Protein AF-A0A3D1E655-F1 (afdb_monomer_lite)

Structure (mmCIF, N/CA/C/O backbone):
data_AF-A0A3D1E655-F1
#
_entry.id   AF-A0A3D1E655-F1
#
loop_
_atom_site.group_PDB
_atom_site.id
_atom_site.type_symbol
_atom_site.label_atom_id
_atom_site.label_alt_id
_atom_site.label_comp_id
_atom_site.label_asym_id
_atom_site.label_entity_id
_atom_site.label_seq_id
_atom_site.pdbx_PDB_ins_code
_atom_site.Cartn_x
_atom_site.Cartn_y
_atom_site.Cartn_z
_atom_site.occupancy
_atom_site.B_iso_or_equiv
_atom_site.auth_seq_id
_atom_site.auth_comp_id
_atom_site.auth_asym_id
_atom_site.auth_atom_id
_atom_site.pdbx_PDB_model_num
ATOM 1 N N . MET A 1 1 ? 29.415 -28.940 30.685 1.00 54.47 1 MET A N 1
ATOM 2 C CA . MET A 1 1 ? 29.114 -27.782 29.807 1.00 54.47 1 MET A CA 1
ATOM 3 C C . MET A 1 1 ? 27.791 -27.916 29.049 1.00 54.47 1 MET A C 1
ATOM 5 O O . MET A 1 1 ? 27.002 -26.988 29.125 1.00 54.47 1 MET A O 1
ATOM 9 N N . LYS A 1 2 ? 27.469 -29.064 28.428 1.00 54.75 2 LYS A N 1
ATOM 10 C CA . LYS A 1 2 ? 26.222 -29.255 27.649 1.00 54.75 2 LYS A CA 1
ATOM 11 C C . LYS A 1 2 ? 24.904 -28.970 28.402 1.00 54.75 2 LYS A C 1
ATOM 13 O O . LYS A 1 2 ? 24.021 -28.338 27.844 1.00 54.75 2 LYS A O 1
ATOM 18 N N . LYS A 1 3 ? 24.785 -29.348 29.685 1.00 55.81 3 LYS A N 1
ATOM 19 C CA . LYS A 1 3 ? 23.568 -29.077 30.486 1.00 55.81 3 LYS A CA 1
ATOM 20 C C . LYS A 1 3 ? 23.361 -27.588 30.811 1.00 55.81 3 LYS A C 1
ATOM 22 O O . LYS A 1 3 ? 22.229 -27.136 30.827 1.00 55.81 3 LYS A O 1
ATOM 27 N N . LYS A 1 4 ? 24.436 -26.815 31.020 1.00 58.34 4 LYS A N 1
ATOM 28 C CA . LYS A 1 4 ? 24.346 -25.368 31.304 1.00 58.34 4 LYS A CA 1
ATOM 29 C C . LYS A 1 4 ? 23.965 -24.555 30.055 1.00 58.34 4 LYS A C 1
ATOM 31 O O . LYS A 1 4 ? 23.220 -23.595 30.174 1.00 58.34 4 LYS A O 1
ATOM 36 N N . LEU A 1 5 ? 24.406 -24.994 28.872 1.00 59.19 5 LEU A N 1
ATOM 37 C CA . LEU A 1 5 ? 23.979 -24.441 27.579 1.00 59.19 5 LEU A CA 1
ATOM 38 C C . LEU A 1 5 ? 22.495 -24.711 27.289 1.00 59.19 5 LEU A C 1
ATOM 40 O O . LEU A 1 5 ? 21.806 -23.815 26.821 1.00 59.19 5 LEU A O 1
ATOM 44 N N . ALA A 1 6 ? 21.989 -25.903 27.627 1.00 61.72 6 ALA A N 1
ATOM 45 C CA . ALA A 1 6 ? 20.574 -26.238 27.455 1.00 61.72 6 ALA A CA 1
ATOM 46 C C . ALA A 1 6 ? 19.647 -25.371 28.329 1.00 61.72 6 ALA A C 1
ATOM 48 O O . ALA A 1 6 ? 18.625 -24.900 27.844 1.00 61.72 6 ALA A O 1
ATOM 49 N N . TYR A 1 7 ? 20.023 -25.099 29.586 1.00 65.00 7 TYR A N 1
ATOM 50 C CA . TYR A 1 7 ? 19.257 -24.190 30.451 1.00 65.00 7 TYR A CA 1
ATOM 51 C C . TYR A 1 7 ? 19.325 -22.728 29.987 1.00 65.00 7 TYR A C 1
ATOM 53 O O . TYR A 1 7 ? 18.324 -22.028 30.080 1.00 65.00 7 TYR A O 1
ATOM 61 N N . GLY A 1 8 ? 20.462 -22.280 29.438 1.00 66.12 8 GLY A N 1
ATOM 62 C CA . GLY A 1 8 ? 20.580 -20.944 28.840 1.00 66.12 8 GLY A CA 1
ATOM 63 C C . GLY A 1 8 ? 19.706 -20.766 27.592 1.00 66.12 8 GLY A C 1
ATOM 64 O O . GLY A 1 8 ? 19.050 -19.741 27.448 1.00 66.12 8 GLY A O 1
ATOM 65 N N . LEU A 1 9 ? 19.630 -21.791 26.737 1.00 62.25 9 LEU A N 1
ATOM 66 C CA . LEU A 1 9 ? 18.757 -21.810 25.555 1.00 62.25 9 LEU A CA 1
ATOM 67 C C . LEU A 1 9 ? 17.269 -21.840 25.929 1.00 62.25 9 LEU A C 1
ATOM 69 O O . LEU A 1 9 ? 16.471 -21.148 25.306 1.00 62.25 9 LEU A O 1
ATOM 73 N N . LEU A 1 10 ? 16.902 -22.595 26.969 1.00 65.06 10 LEU A N 1
ATOM 74 C CA . LEU A 1 10 ? 15.524 -22.664 27.461 1.00 65.06 10 LEU A CA 1
ATOM 75 C C . LEU A 1 10 ? 15.085 -21.345 28.120 1.00 65.06 10 LEU A C 1
ATOM 77 O O . LEU A 1 10 ? 13.960 -20.906 27.914 1.00 65.06 10 LEU A O 1
ATOM 81 N N . PHE A 1 11 ? 15.984 -20.676 28.849 1.00 63.94 11 PHE A N 1
ATOM 82 C CA . PHE A 1 11 ? 15.718 -19.358 29.433 1.00 63.94 11 PHE A CA 1
ATOM 83 C C . PHE A 1 11 ? 15.592 -18.267 28.356 1.00 63.94 11 PHE A C 1
ATOM 85 O O . PHE A 1 11 ? 14.676 -17.452 28.416 1.00 63.94 11 PHE A O 1
ATOM 92 N N . ALA A 1 12 ? 16.435 -18.299 27.316 1.00 61.06 12 ALA A N 1
ATOM 93 C CA . ALA A 1 12 ? 16.332 -17.388 26.173 1.00 61.06 12 ALA A CA 1
ATOM 94 C C . ALA A 1 12 ? 15.019 -17.574 25.384 1.00 61.06 12 ALA A C 1
ATOM 96 O O . ALA A 1 12 ? 14.396 -16.590 24.990 1.00 61.06 12 ALA A O 1
ATOM 97 N N . LEU A 1 13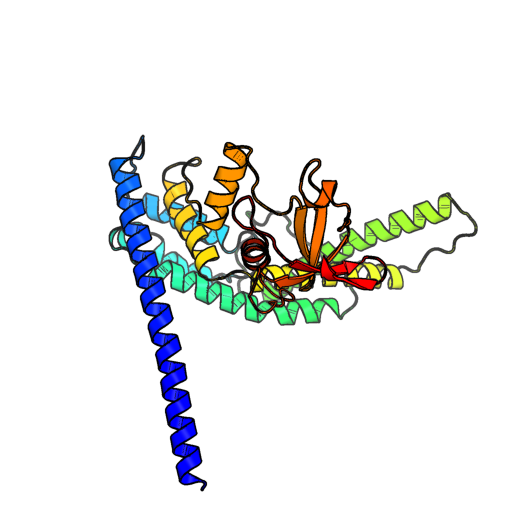 ? 14.556 -18.819 25.214 1.00 57.28 13 LEU A N 1
ATOM 98 C CA . LEU A 1 13 ? 13.261 -19.137 24.594 1.00 57.28 13 LEU A CA 1
ATOM 99 C C . LEU A 1 13 ? 12.068 -18.608 25.406 1.00 57.28 13 LEU A C 1
ATOM 101 O O . LEU A 1 13 ? 11.123 -18.081 24.825 1.00 57.28 13 LEU A O 1
ATOM 105 N N . VAL A 1 14 ? 12.118 -18.695 26.740 1.00 61.16 14 VAL A N 1
ATOM 106 C CA . VAL A 1 14 ? 11.063 -18.161 27.621 1.00 61.16 14 VAL A CA 1
ATOM 107 C C . VAL A 1 14 ? 11.041 -16.629 27.611 1.00 61.16 14 VAL A C 1
ATOM 109 O O . VAL A 1 14 ? 9.960 -16.040 27.589 1.00 61.16 14 VAL A O 1
ATOM 112 N N . CYS A 1 15 ? 12.200 -15.966 27.561 1.00 55.78 15 CYS A N 1
ATOM 113 C CA . CYS A 1 15 ? 12.270 -14.506 27.444 1.00 55.78 15 CYS A CA 1
ATOM 114 C C . CYS A 1 15 ? 11.744 -13.998 26.089 1.00 55.78 15 CYS A C 1
ATOM 116 O O . CYS A 1 15 ? 10.956 -13.057 26.071 1.00 55.78 15 CYS A O 1
ATOM 118 N N . LEU A 1 16 ? 12.095 -14.650 24.973 1.00 51.59 16 LEU A N 1
ATOM 119 C CA . LEU A 1 16 ? 11.581 -14.301 23.637 1.00 51.59 16 LEU A CA 1
ATOM 120 C C . LEU A 1 16 ? 10.061 -14.512 23.516 1.00 51.59 16 LEU A C 1
ATOM 122 O O . LEU A 1 16 ? 9.359 -13.673 22.946 1.00 51.59 16 LEU A O 1
ATOM 126 N N . ALA A 1 17 ? 9.537 -15.595 24.100 1.00 51.28 17 ALA A N 1
ATOM 127 C CA . ALA A 1 17 ? 8.097 -15.846 24.148 1.00 51.28 17 ALA A CA 1
ATOM 128 C C . ALA A 1 17 ? 7.359 -14.827 25.036 1.00 51.28 17 ALA A C 1
ATOM 130 O O . ALA A 1 17 ? 6.265 -14.392 24.687 1.00 51.28 17 ALA A O 1
ATOM 131 N N . SER A 1 18 ? 7.967 -14.401 26.149 1.00 48.00 18 SER A N 1
ATOM 132 C CA . SER A 1 18 ? 7.360 -13.427 27.068 1.00 48.00 18 SER A CA 1
ATOM 133 C C . SER A 1 18 ? 7.274 -12.026 26.459 1.00 48.00 18 SER A C 1
ATOM 135 O O . SER A 1 18 ? 6.236 -11.387 26.588 1.00 48.00 18 SER A O 1
ATOM 137 N N . CYS A 1 19 ? 8.305 -11.570 25.737 1.00 41.94 19 CYS A N 1
ATOM 138 C CA . CYS A 1 19 ? 8.285 -10.266 25.062 1.00 41.94 19 CYS A CA 1
ATOM 139 C C . CYS A 1 19 ? 7.251 -10.196 23.927 1.00 41.94 19 CYS A C 1
ATOM 141 O O . CYS A 1 19 ? 6.597 -9.170 23.761 1.00 41.94 19 CYS A O 1
ATOM 143 N N . SER A 1 20 ? 7.062 -11.296 23.189 1.00 48.50 20 SER A N 1
ATOM 144 C CA . SER A 1 20 ? 6.075 -11.364 22.099 1.00 48.50 20 SER A CA 1
ATOM 145 C C . SER A 1 20 ? 4.628 -11.415 22.612 1.00 48.50 20 SER A C 1
ATOM 147 O O . SER A 1 20 ? 3.705 -10.983 21.928 1.00 48.50 20 SER A O 1
ATOM 149 N N . PHE A 1 21 ? 4.406 -11.944 23.822 1.00 42.66 21 PHE A N 1
ATOM 150 C CA . PHE A 1 21 ? 3.066 -12.043 24.409 1.00 42.66 21 PHE A CA 1
ATOM 151 C C . PHE A 1 21 ? 2.616 -10.734 25.077 1.00 42.66 21 PHE A C 1
ATOM 153 O O . PHE A 1 21 ? 1.424 -10.432 25.101 1.00 42.66 21 PHE A O 1
ATOM 160 N N . THR A 1 22 ? 3.551 -9.940 25.613 1.00 43.72 22 THR A N 1
ATOM 161 C CA . THR A 1 22 ? 3.232 -8.651 26.248 1.00 43.72 22 THR A CA 1
ATOM 162 C C . THR A 1 22 ? 2.950 -7.540 25.240 1.00 43.72 22 THR A C 1
ATOM 164 O O . THR A 1 22 ? 2.048 -6.746 25.487 1.00 43.72 22 THR A O 1
ATOM 167 N N . SER A 1 23 ? 3.657 -7.499 24.102 1.00 54.88 23 SER A N 1
ATOM 168 C CA . SER A 1 23 ? 3.464 -6.451 23.086 1.00 54.88 23 SER A CA 1
ATOM 169 C C . SER A 1 23 ? 2.070 -6.502 22.459 1.00 54.88 23 SER A C 1
ATOM 171 O O . SER A 1 23 ? 1.388 -5.485 22.396 1.00 54.88 23 SER A O 1
ATOM 173 N N . ASN A 1 24 ? 1.605 -7.700 22.086 1.00 59.16 24 ASN A N 1
ATOM 174 C CA . ASN A 1 24 ? 0.298 -7.882 21.446 1.00 59.16 24 ASN A CA 1
ATOM 175 C C . ASN A 1 24 ? -0.862 -7.519 22.380 1.00 59.16 24 ASN A C 1
ATOM 177 O O . ASN A 1 24 ? -1.892 -7.027 21.931 1.00 59.16 24 ASN A O 1
ATOM 181 N N . LYS A 1 25 ? -0.705 -7.753 23.689 1.00 64.38 25 LYS A N 1
ATOM 182 C CA . LYS A 1 25 ? -1.724 -7.382 24.672 1.00 64.38 25 LYS A CA 1
ATOM 183 C C . LYS A 1 25 ? -1.824 -5.863 24.832 1.00 64.38 25 LYS A C 1
ATOM 185 O O . LYS A 1 25 ? -2.928 -5.337 24.832 1.00 64.38 25 LYS A O 1
ATOM 190 N N . GLU A 1 26 ? -0.690 -5.172 24.942 1.00 67.25 26 GLU A N 1
ATOM 191 C CA . GLU A 1 26 ? -0.665 -3.712 25.098 1.00 67.25 26 GLU A CA 1
ATOM 192 C C . GLU A 1 26 ? -1.197 -2.985 23.852 1.00 67.25 26 GLU A C 1
ATOM 194 O O . GLU A 1 26 ? -1.911 -1.992 23.973 1.00 67.25 26 GLU A O 1
ATOM 199 N N . GLU A 1 27 ? -0.874 -3.482 22.655 1.00 72.38 27 GLU A N 1
ATOM 200 C CA . GLU A 1 27 ? -1.384 -2.931 21.395 1.00 72.38 27 GLU A CA 1
ATOM 201 C C . GLU A 1 27 ? -2.901 -3.131 21.271 1.00 72.38 27 GLU A C 1
ATOM 203 O O . GLU A 1 27 ? -3.625 -2.172 21.013 1.00 72.38 27 GLU A O 1
ATOM 208 N N . ASN A 1 28 ? -3.402 -4.329 21.594 1.00 76.81 28 ASN A N 1
ATOM 209 C CA . ASN A 1 28 ? -4.840 -4.588 21.632 1.00 76.81 28 ASN A CA 1
ATOM 210 C C . ASN A 1 28 ? -5.563 -3.687 22.644 1.00 76.81 28 ASN A C 1
ATOM 212 O O . ASN A 1 28 ? -6.645 -3.192 22.349 1.00 76.81 28 ASN A O 1
ATOM 216 N N . ASP A 1 29 ? -4.989 -3.437 23.822 1.00 85.38 29 ASP A N 1
ATOM 217 C CA . ASP A 1 29 ? -5.609 -2.554 24.817 1.00 85.38 29 ASP A CA 1
ATOM 218 C C . ASP A 1 29 ? -5.703 -1.095 24.308 1.00 85.38 29 ASP A C 1
ATOM 220 O O . ASP A 1 29 ? -6.700 -0.414 24.568 1.00 85.38 29 ASP A O 1
ATOM 224 N N . LYS A 1 30 ? -4.717 -0.621 23.527 1.00 89.44 30 LYS A N 1
ATOM 225 C CA . LYS A 1 30 ? -4.755 0.704 22.872 1.00 89.44 30 LYS A CA 1
ATOM 226 C C . LYS A 1 30 ? -5.824 0.781 21.787 1.00 89.44 30 LYS A C 1
ATOM 228 O O . LYS A 1 30 ? -6.558 1.766 21.734 1.00 89.44 30 LYS A O 1
ATOM 233 N N . ASP A 1 31 ? -5.934 -0.254 20.961 1.00 92.06 31 ASP A N 1
ATOM 234 C CA . ASP A 1 31 ? -6.933 -0.338 19.893 1.00 92.06 31 ASP A CA 1
ATOM 235 C C . ASP A 1 31 ? -8.358 -0.309 20.449 1.00 92.06 31 ASP A C 1
ATOM 237 O O . ASP A 1 31 ? -9.221 0.411 19.946 1.00 92.06 31 ASP A O 1
ATOM 241 N N . LYS A 1 32 ? -8.602 -1.041 21.540 1.00 92.25 32 LYS A N 1
ATOM 242 C CA . LYS A 1 32 ? -9.902 -1.046 22.219 1.00 92.25 32 LYS A CA 1
ATOM 243 C C . LYS A 1 32 ? -10.266 0.323 22.765 1.00 92.25 32 LYS A C 1
ATOM 245 O O . LYS A 1 32 ? -11.364 0.811 22.505 1.00 92.25 32 LYS A O 1
ATOM 250 N N . LEU A 1 33 ? -9.326 0.966 23.457 1.00 93.50 33 LEU A N 1
ATOM 251 C CA . LEU A 1 33 ? -9.521 2.324 23.954 1.00 93.50 33 LEU A CA 1
ATOM 252 C C . LEU A 1 33 ? -9.810 3.300 22.805 1.00 93.50 33 LEU A C 1
ATOM 254 O O . LEU A 1 33 ? -10.693 4.147 22.928 1.00 93.50 33 LEU A O 1
ATOM 258 N N . LEU A 1 34 ? -9.109 3.171 21.674 1.00 94.06 34 LEU A N 1
ATOM 259 C CA . LEU A 1 34 ? -9.375 3.991 20.494 1.00 94.06 34 LEU A CA 1
ATOM 260 C C . LEU A 1 34 ? -10.817 3.808 20.001 1.00 94.06 34 LEU A C 1
ATOM 262 O O . LEU A 1 34 ? -11.501 4.804 19.764 1.00 94.06 34 LEU A O 1
ATOM 266 N N . LEU A 1 35 ? -11.304 2.569 19.894 1.00 94.94 35 LEU A N 1
ATOM 267 C CA . LEU A 1 35 ? -12.687 2.305 19.489 1.00 94.94 35 LEU A CA 1
ATOM 268 C C . LEU A 1 35 ? -13.703 2.897 20.471 1.00 94.94 35 LEU A C 1
ATOM 270 O O . LEU A 1 35 ? -14.710 3.449 20.032 1.00 94.94 35 LEU A O 1
ATOM 274 N N . GLU A 1 36 ? -13.458 2.826 21.780 1.00 94.31 36 GLU A N 1
ATOM 275 C CA . GLU A 1 36 ? -14.326 3.449 22.792 1.00 94.31 36 GLU A CA 1
ATOM 276 C C . GLU A 1 36 ? -14.382 4.977 22.637 1.00 94.31 36 GLU A C 1
ATOM 278 O O . GLU A 1 36 ? -15.463 5.575 22.662 1.00 94.31 36 GLU A O 1
ATOM 283 N N . VAL A 1 37 ? -13.228 5.616 22.420 1.00 94.75 37 VAL A N 1
ATOM 284 C CA . VAL A 1 37 ? -13.136 7.066 22.190 1.00 94.75 37 VAL A CA 1
ATOM 285 C C . VAL A 1 37 ? -13.870 7.462 20.911 1.00 94.75 37 VAL A C 1
ATOM 287 O O . VAL A 1 37 ? -14.652 8.413 20.920 1.00 94.75 37 VAL A O 1
ATOM 290 N N . ILE A 1 38 ? -13.669 6.722 19.821 1.00 93.69 38 ILE A N 1
ATOM 291 C CA . ILE A 1 38 ? -14.338 6.983 18.543 1.00 93.69 38 ILE A CA 1
ATOM 292 C C . ILE A 1 38 ? -15.849 6.836 18.693 1.00 93.69 38 ILE A C 1
ATOM 294 O O . ILE A 1 38 ? -16.588 7.722 18.274 1.00 93.69 38 ILE A O 1
ATOM 298 N N . GLN A 1 39 ? -16.328 5.780 19.351 1.00 91.88 39 GLN A N 1
ATOM 299 C CA . GLN A 1 39 ? -17.755 5.616 19.625 1.00 91.88 39 GLN A CA 1
ATOM 300 C C . GLN A 1 39 ? -18.340 6.790 20.403 1.00 91.88 39 GLN A C 1
ATOM 302 O O . GLN A 1 39 ? -19.443 7.244 20.095 1.00 91.88 39 GLN A O 1
ATOM 307 N N . TYR A 1 40 ? -17.624 7.272 21.420 1.00 92.56 40 TYR A N 1
ATOM 308 C CA . TYR A 1 40 ? -18.056 8.429 22.191 1.00 92.56 40 TYR A CA 1
ATOM 309 C C . TYR A 1 40 ? -18.151 9.680 21.308 1.00 92.56 40 TYR A C 1
ATOM 311 O O . TYR A 1 40 ? -19.179 10.359 21.319 1.00 92.56 40 TYR A O 1
ATOM 319 N N . ILE A 1 41 ? -17.124 9.950 20.497 1.00 92.81 41 ILE A N 1
ATOM 320 C CA . ILE A 1 41 ? -17.086 11.103 19.588 1.00 92.81 41 ILE A CA 1
ATOM 321 C C . ILE A 1 41 ? -18.199 11.017 18.540 1.00 92.81 41 ILE A C 1
ATOM 323 O O . ILE A 1 41 ? -18.889 12.005 18.315 1.00 92.81 41 ILE A O 1
ATOM 327 N N . LEU A 1 42 ? -18.431 9.850 17.939 1.00 91.38 42 LEU A N 1
ATOM 328 C CA . LEU A 1 42 ? -19.491 9.674 16.946 1.00 91.38 42 LEU A CA 1
ATOM 329 C C . LEU A 1 42 ? -20.883 9.852 17.560 1.00 91.38 42 LEU A C 1
ATOM 331 O O . LEU A 1 42 ? -21.746 10.479 16.958 1.00 91.38 42 LEU A O 1
ATOM 335 N N . LYS A 1 43 ? -21.111 9.355 18.780 1.00 88.50 43 LYS A N 1
ATOM 336 C CA . LYS A 1 43 ? -22.414 9.493 19.450 1.00 88.50 43 LYS A CA 1
ATOM 337 C C . LYS A 1 43 ? -22.705 10.918 19.916 1.00 88.50 43 LYS A C 1
ATOM 339 O O . LYS A 1 43 ? -23.862 11.321 19.904 1.00 88.50 43 LYS A O 1
ATOM 344 N N . GLN A 1 44 ? -21.691 11.644 20.385 1.00 89.62 44 GLN A N 1
ATOM 345 C CA . GLN A 1 44 ? -21.876 12.956 21.020 1.00 89.62 44 GLN A CA 1
ATOM 346 C C . GLN A 1 44 ? -21.560 14.136 20.097 1.00 89.62 44 GLN A C 1
ATOM 348 O O . GLN A 1 44 ? -22.083 15.227 20.301 1.00 89.62 44 GLN A O 1
ATOM 353 N N . GLY A 1 45 ? -20.668 13.939 19.129 1.00 89.06 45 GLY A N 1
ATOM 354 C CA . GLY A 1 45 ? -20.108 14.998 18.292 1.00 89.06 45 GLY A CA 1
ATOM 355 C C . GLY A 1 45 ? -20.493 14.922 16.817 1.00 89.06 45 GLY A C 1
ATOM 356 O O . GLY A 1 45 ? -20.323 15.920 16.119 1.00 89.06 45 GLY A O 1
ATOM 357 N N . HIS A 1 46 ? -21.006 13.789 16.324 1.00 92.06 46 HIS A N 1
ATOM 358 C CA . HIS A 1 46 ? -21.459 13.697 14.936 1.00 92.06 46 HIS A CA 1
ATOM 359 C C . HIS A 1 46 ? -22.753 14.495 14.739 1.00 92.06 46 HIS A C 1
ATOM 361 O O . HIS A 1 46 ? -23.645 14.464 15.585 1.00 92.06 46 HIS A O 1
ATOM 367 N N . PHE A 1 47 ? -22.858 15.201 13.611 1.00 91.06 47 PHE A N 1
ATOM 368 C CA . PHE A 1 47 ? -24.011 16.053 13.304 1.00 91.06 47 PHE A CA 1
ATOM 369 C C . PHE A 1 47 ? -25.322 15.257 13.200 1.00 91.06 47 PHE A C 1
ATOM 371 O O . PHE A 1 47 ? -26.358 15.710 13.680 1.00 91.06 47 PHE A O 1
ATOM 378 N N . ASP A 1 48 ? -25.254 14.066 12.602 1.00 88.62 48 ASP A N 1
ATOM 379 C CA . ASP A 1 48 ? -26.375 13.133 12.456 1.00 88.62 48 ASP A CA 1
ATOM 380 C C . ASP A 1 48 ? -25.961 11.736 12.955 1.00 88.62 48 ASP A C 1
ATOM 382 O O . ASP A 1 48 ? -25.424 10.935 12.184 1.00 88.62 48 ASP A O 1
ATOM 386 N N . PRO A 1 49 ? -26.026 11.463 14.270 1.00 84.56 49 PRO A N 1
ATOM 387 C CA . PRO A 1 49 ? -25.545 10.202 14.820 1.00 84.56 49 PRO A CA 1
ATOM 388 C C . PRO A 1 49 ? -26.444 9.044 14.367 1.00 84.56 49 PRO A C 1
ATOM 390 O O . PRO A 1 49 ? -27.608 8.947 14.759 1.00 84.56 49 PRO A O 1
ATOM 393 N N . LYS A 1 50 ? -25.886 8.132 13.564 1.00 85.62 50 LYS A N 1
ATOM 394 C CA . LYS A 1 50 ? -26.589 6.927 13.108 1.00 85.62 50 LYS A CA 1
ATOM 395 C C . LYS A 1 50 ? -26.757 5.890 14.217 1.00 85.62 50 LYS A C 1
ATOM 397 O O . LYS A 1 50 ? -25.968 5.810 15.163 1.00 85.62 50 LYS A O 1
ATOM 402 N N . THR A 1 51 ? -27.773 5.043 14.061 1.00 89.56 51 THR A N 1
ATOM 403 C CA . THR A 1 51 ? -27.919 3.824 14.857 1.00 89.56 51 THR A CA 1
ATOM 404 C C . THR A 1 51 ? -26.843 2.814 14.466 1.00 89.56 51 THR A C 1
ATOM 406 O O . THR A 1 51 ? -26.621 2.533 13.293 1.00 89.56 51 THR A O 1
ATOM 409 N N . ILE A 1 52 ? -26.154 2.277 15.472 1.00 92.12 52 ILE A N 1
ATOM 410 C CA . ILE A 1 52 ? -25.166 1.206 15.312 1.00 92.12 52 ILE A CA 1
ATOM 411 C C . ILE A 1 52 ? -25.946 -0.112 15.429 1.00 92.12 52 ILE A C 1
ATOM 413 O O . ILE A 1 52 ? -26.198 -0.578 16.543 1.00 92.12 52 ILE A O 1
ATOM 417 N N . ASP A 1 53 ? -26.420 -0.626 14.294 1.00 94.50 53 ASP A N 1
ATOM 418 C CA . ASP A 1 53 ? -27.282 -1.810 14.147 1.00 94.50 53 ASP A CA 1
ATOM 419 C C . ASP A 1 53 ? -26.799 -2.747 13.017 1.00 94.50 53 ASP A C 1
ATOM 421 O O . ASP A 1 53 ? -25.778 -2.496 12.375 1.00 94.50 53 ASP A O 1
ATOM 425 N N . ASP A 1 54 ? -27.541 -3.818 12.734 1.00 95.62 54 ASP A N 1
ATOM 426 C CA . ASP A 1 54 ? -27.227 -4.791 11.680 1.00 95.62 54 ASP A CA 1
ATOM 427 C C . ASP A 1 54 ? -27.009 -4.160 10.291 1.00 95.62 54 ASP A C 1
ATOM 429 O O . ASP A 1 54 ? -26.206 -4.661 9.504 1.00 95.62 54 ASP A O 1
ATOM 433 N N . ASN A 1 55 ? -27.702 -3.065 9.956 1.00 95.44 55 ASN A N 1
ATOM 434 C CA . ASN A 1 55 ? -27.526 -2.399 8.665 1.00 95.44 55 ASN A CA 1
ATOM 435 C C . ASN A 1 55 ? -26.215 -1.604 8.618 1.00 95.44 55 ASN A C 1
ATOM 437 O O . ASN A 1 55 ? -25.556 -1.560 7.577 1.00 95.44 55 ASN A O 1
ATOM 441 N N . TYR A 1 56 ? -25.814 -1.014 9.746 1.00 94.88 56 TYR A N 1
ATOM 442 C CA . TYR A 1 56 ? -24.469 -0.467 9.913 1.00 94.88 56 TYR A CA 1
ATOM 443 C C . TYR A 1 56 ? -23.409 -1.572 9.770 1.00 94.88 56 TYR A C 1
ATOM 445 O O . TYR A 1 56 ? -22.455 -1.395 9.015 1.00 94.88 56 TYR A O 1
ATOM 453 N N . SER A 1 57 ? -23.611 -2.743 10.387 1.00 97.25 57 SER A N 1
ATOM 454 C CA . SER A 1 57 ? -22.687 -3.884 10.275 1.00 97.25 57 SER A CA 1
ATOM 455 C C . SER A 1 57 ? -22.432 -4.320 8.832 1.00 97.25 57 SER A C 1
ATOM 457 O O . SER A 1 57 ? -21.285 -4.566 8.461 1.00 97.25 57 SER A O 1
ATOM 459 N N . ILE A 1 58 ? -23.475 -4.363 7.998 1.00 97.00 58 ILE A N 1
ATOM 460 C CA . ILE A 1 58 ? -23.352 -4.715 6.575 1.00 97.00 58 ILE A CA 1
ATOM 461 C C . ILE A 1 58 ? -22.459 -3.711 5.834 1.00 97.00 58 ILE A C 1
ATOM 463 O O . ILE A 1 58 ? -21.586 -4.126 5.075 1.00 97.00 58 ILE A O 1
ATOM 467 N N . GLN A 1 59 ? -22.650 -2.409 6.070 1.00 96.19 59 GLN A N 1
ATOM 468 C CA . GLN A 1 59 ? -21.865 -1.353 5.415 1.00 96.19 59 GLN A CA 1
ATOM 469 C C . GLN A 1 59 ? -20.395 -1.412 5.829 1.00 96.19 59 GLN A C 1
ATOM 471 O O . GLN A 1 59 ? -19.516 -1.406 4.970 1.00 96.19 59 GLN A O 1
ATOM 476 N N . VAL A 1 60 ? -20.132 -1.563 7.131 1.00 96.94 60 VAL A N 1
ATOM 477 C CA . VAL A 1 60 ? -18.771 -1.728 7.659 1.00 96.94 60 VAL A CA 1
ATOM 478 C C . VAL A 1 60 ? -18.106 -2.957 7.050 1.00 96.94 60 VAL A C 1
ATOM 480 O O . VAL A 1 60 ? -16.953 -2.885 6.629 1.00 96.94 60 VAL A O 1
ATOM 483 N N . TYR A 1 61 ? -18.827 -4.080 6.983 1.00 97.69 61 TYR A N 1
ATOM 484 C CA . TYR A 1 61 ? -18.326 -5.312 6.386 1.00 97.69 61 TYR A CA 1
ATOM 485 C C . TYR A 1 61 ? -17.920 -5.092 4.924 1.00 97.69 61 TYR A C 1
ATOM 487 O O . TYR A 1 61 ? -16.796 -5.425 4.544 1.00 97.69 61 TYR A O 1
ATOM 495 N N . ASP A 1 62 ? -18.804 -4.504 4.116 1.00 95.31 62 ASP A N 1
ATOM 496 C CA . ASP A 1 62 ? -18.554 -4.280 2.692 1.00 95.31 62 ASP A CA 1
ATOM 497 C C . ASP A 1 62 ? -17.383 -3.307 2.474 1.00 95.31 62 ASP A C 1
ATOM 499 O O . ASP A 1 62 ? -16.466 -3.615 1.706 1.00 95.31 62 ASP A O 1
ATOM 503 N N . HIS A 1 63 ? -17.357 -2.178 3.195 1.00 95.56 63 HIS A N 1
ATOM 504 C CA . HIS A 1 63 ? -16.269 -1.198 3.129 1.00 95.56 63 HIS A CA 1
ATOM 505 C C . HIS A 1 63 ? -14.927 -1.806 3.539 1.00 95.56 63 HIS A C 1
ATOM 507 O O . HIS A 1 63 ? -13.928 -1.635 2.837 1.00 95.56 63 HIS A O 1
ATOM 513 N N . PHE A 1 64 ? -14.893 -2.561 4.639 1.00 97.19 64 PHE A N 1
ATOM 514 C CA . PHE A 1 64 ? -13.653 -3.140 5.135 1.00 97.19 64 PHE A CA 1
ATOM 515 C C . PHE A 1 64 ? -13.113 -4.226 4.201 1.00 97.19 64 PHE A C 1
ATOM 517 O O . PHE A 1 64 ? -11.944 -4.184 3.825 1.00 97.19 64 PHE A O 1
ATOM 524 N N . ILE A 1 65 ? -13.951 -5.167 3.754 1.00 96.50 65 ILE A N 1
ATOM 525 C CA . ILE A 1 65 ? -13.514 -6.227 2.834 1.00 96.50 65 ILE A CA 1
ATOM 526 C C . ILE A 1 65 ? -13.056 -5.643 1.489 1.00 96.50 65 ILE A C 1
ATOM 528 O O . ILE A 1 65 ? -12.042 -6.089 0.944 1.00 96.50 65 ILE A O 1
ATOM 532 N N . GLN A 1 66 ? -13.753 -4.625 0.972 1.00 93.75 66 GLN A N 1
ATOM 533 C CA . GLN A 1 66 ? -13.334 -3.924 -0.242 1.00 93.75 66 GLN A CA 1
ATOM 534 C C . GLN A 1 66 ? -12.022 -3.156 -0.038 1.00 93.75 66 GLN A C 1
ATOM 536 O O . GLN A 1 66 ? -11.196 -3.133 -0.948 1.00 93.75 66 GLN A O 1
ATOM 541 N N . GLY A 1 67 ? -11.809 -2.548 1.131 1.00 93.75 67 GLY A N 1
ATOM 542 C CA . GLY A 1 67 ? -10.558 -1.876 1.471 1.00 93.75 67 GLY A CA 1
ATOM 543 C C . GLY A 1 67 ? -9.370 -2.838 1.554 1.00 93.75 67 GLY A C 1
ATOM 544 O O . GLY A 1 67 ? -8.286 -2.518 1.066 1.00 93.75 67 GLY A O 1
ATOM 545 N N . MET A 1 68 ? -9.584 -4.028 2.118 1.00 94.81 68 MET A N 1
ATOM 546 C CA . MET A 1 68 ? -8.528 -5.021 2.344 1.00 94.81 68 MET A CA 1
ATOM 547 C C . MET A 1 68 ? -8.087 -5.741 1.060 1.00 94.81 68 MET A C 1
ATOM 549 O O . MET A 1 68 ? -6.905 -6.038 0.898 1.00 94.81 68 MET A O 1
ATOM 553 N N . ASP A 1 69 ? -9.008 -6.032 0.133 1.00 94.81 69 ASP A N 1
ATOM 554 C CA . ASP A 1 69 ? -8.679 -6.671 -1.153 1.00 94.81 69 ASP A CA 1
ATOM 555 C C . ASP A 1 69 ? -9.529 -6.118 -2.318 1.00 94.81 69 ASP A C 1
ATOM 557 O O . ASP A 1 69 ? -10.386 -6.825 -2.867 1.00 94.81 69 ASP A O 1
ATOM 561 N N . PRO A 1 70 ? -9.291 -4.862 -2.747 1.00 93.00 70 PRO A N 1
ATOM 562 C CA . PRO A 1 70 ? -10.103 -4.195 -3.770 1.00 93.00 70 PRO A CA 1
ATOM 563 C C . PRO A 1 70 ? -10.000 -4.856 -5.150 1.00 93.00 70 PRO A C 1
ATOM 565 O O . PRO A 1 70 ? -10.933 -4.785 -5.949 1.00 93.00 70 PRO A O 1
ATOM 568 N N . MET A 1 71 ? -8.869 -5.510 -5.436 1.00 92.25 71 MET A N 1
ATOM 569 C CA . MET A 1 71 ? -8.615 -6.209 -6.702 1.00 92.25 71 MET A CA 1
ATOM 570 C C . MET A 1 71 ? -9.003 -7.695 -6.647 1.00 92.25 71 MET A C 1
ATOM 572 O O . MET A 1 71 ? -8.849 -8.405 -7.642 1.00 92.25 71 MET A O 1
ATOM 576 N N . LYS A 1 72 ? -9.501 -8.183 -5.500 1.00 94.56 72 LYS A N 1
ATOM 577 C CA . LYS A 1 72 ? -9.892 -9.585 -5.270 1.00 94.56 72 LYS A CA 1
ATOM 578 C C . LYS A 1 72 ? -8.773 -10.571 -5.626 1.00 94.56 72 LYS A C 1
ATOM 580 O O . LYS A 1 72 ? -9.012 -11.588 -6.283 1.00 94.56 72 LYS A O 1
ATOM 585 N N . ARG A 1 73 ? -7.533 -10.242 -5.277 1.00 91.25 73 ARG A N 1
ATOM 586 C CA . ARG A 1 73 ? -6.329 -10.993 -5.675 1.00 91.25 73 ARG A CA 1
ATOM 587 C C . ARG A 1 73 ? -5.692 -11.774 -4.530 1.00 91.25 73 ARG A C 1
ATOM 589 O O . ARG A 1 73 ? -4.757 -12.534 -4.772 1.00 91.25 73 ARG A O 1
ATOM 596 N N . TYR A 1 74 ? -6.202 -11.621 -3.313 1.00 94.44 74 TYR A N 1
ATOM 597 C CA . TYR A 1 74 ? -5.694 -12.313 -2.134 1.00 94.44 74 TYR A CA 1
ATOM 598 C C . TYR A 1 74 ? -6.723 -13.275 -1.553 1.00 94.44 74 TYR A C 1
ATOM 600 O O . TYR A 1 74 ? -6.396 -14.438 -1.309 1.00 94.44 74 TYR A O 1
ATOM 608 N N . PHE A 1 75 ? -7.964 -12.833 -1.356 1.00 96.88 75 PHE A N 1
ATOM 609 C CA . PHE A 1 75 ? -8.984 -13.668 -0.730 1.00 96.88 75 PHE A CA 1
ATOM 610 C C . PHE A 1 75 ? -9.623 -14.657 -1.710 1.00 96.88 75 PHE A C 1
ATOM 612 O O . PHE A 1 75 ? -9.896 -14.365 -2.876 1.00 96.88 75 PHE A O 1
ATOM 619 N N . THR A 1 76 ? -9.907 -15.851 -1.201 1.00 96.94 76 THR A N 1
ATOM 620 C CA . THR A 1 76 ? -10.711 -16.879 -1.869 1.00 96.94 76 THR A CA 1
ATOM 621 C C . THR A 1 76 ? -12.178 -16.772 -1.461 1.00 96.94 76 THR A C 1
ATOM 623 O O . THR A 1 76 ? -12.522 -16.167 -0.447 1.00 96.94 76 THR A O 1
ATOM 626 N N . GLN A 1 77 ? -13.065 -17.432 -2.202 1.00 96.75 77 GLN A N 1
ATOM 627 C CA . GLN A 1 77 ? -14.479 -17.507 -1.851 1.00 96.75 77 GLN A CA 1
ATOM 628 C C . GLN A 1 77 ? -14.703 -18.153 -0.474 1.00 96.75 77 GLN A C 1
ATOM 630 O O . GLN A 1 77 ? -15.605 -17.732 0.245 1.00 96.75 77 GLN A O 1
ATOM 635 N N . ALA A 1 78 ? -13.876 -19.130 -0.087 1.00 97.38 78 ALA A N 1
ATOM 636 C CA . ALA A 1 78 ? -13.935 -19.746 1.237 1.00 97.38 78 ALA A CA 1
ATOM 637 C C . ALA A 1 78 ? -13.605 -18.740 2.353 1.00 97.38 78 ALA A C 1
ATOM 639 O O . ALA A 1 78 ? -14.303 -18.709 3.365 1.00 97.38 78 ALA A O 1
ATOM 640 N N . ASP A 1 79 ? -12.603 -17.879 2.136 1.00 97.75 79 ASP A N 1
ATOM 641 C CA . ASP A 1 79 ? -12.246 -16.806 3.074 1.00 97.75 79 ASP A CA 1
ATOM 642 C C . ASP A 1 79 ? -13.429 -15.841 3.247 1.00 97.75 79 ASP A C 1
ATOM 644 O O . ASP A 1 79 ? -13.874 -15.579 4.360 1.00 97.75 79 ASP A O 1
ATOM 648 N N . ILE A 1 80 ? -14.027 -15.394 2.138 1.00 97.38 80 ILE A N 1
ATOM 649 C CA . ILE A 1 80 ? -15.183 -14.488 2.175 1.00 97.38 80 ILE A CA 1
ATOM 650 C C . ILE A 1 80 ? -16.404 -15.137 2.836 1.00 97.38 80 ILE A C 1
ATOM 652 O O . ILE A 1 80 ? -17.127 -14.475 3.573 1.00 97.38 80 ILE A O 1
ATOM 656 N N . GLN A 1 81 ? -16.651 -16.430 2.614 1.00 97.62 81 GLN A N 1
ATOM 657 C CA . GLN A 1 81 ? -17.735 -17.153 3.290 1.00 97.62 81 GLN A CA 1
ATOM 658 C C . GLN A 1 81 ? -17.512 -17.259 4.802 1.00 97.62 81 GLN A C 1
ATOM 660 O O . GLN A 1 81 ? -18.476 -17.242 5.567 1.00 97.62 81 GLN A O 1
ATOM 665 N N . GLU A 1 82 ? -16.260 -17.376 5.242 1.00 97.94 82 GLU A N 1
ATOM 666 C CA . GLU A 1 82 ? -15.902 -17.341 6.656 1.00 97.94 82 GLU A CA 1
ATOM 667 C C . GLU A 1 82 ? -16.147 -15.954 7.254 1.00 97.94 82 GLU A C 1
ATOM 669 O O . GLU A 1 82 ? -16.833 -15.851 8.271 1.00 97.94 82 GLU A O 1
ATOM 674 N N . PHE A 1 83 ? -15.673 -14.899 6.589 1.00 98.25 83 PHE A N 1
ATOM 675 C CA . PHE A 1 83 ? -15.846 -13.515 7.033 1.00 98.25 83 PHE A CA 1
ATOM 676 C C . PHE A 1 83 ? -17.318 -13.113 7.095 1.00 98.25 83 PHE A C 1
ATOM 678 O O . PHE A 1 83 ? -17.752 -12.473 8.051 1.00 98.25 83 PHE A O 1
ATOM 685 N N . LYS A 1 84 ? -18.119 -13.551 6.119 1.00 97.38 84 LYS A N 1
ATOM 686 C CA . LYS A 1 84 ? -19.543 -13.215 6.016 1.00 97.38 84 LYS A CA 1
ATOM 687 C C . LYS A 1 84 ? -20.369 -13.651 7.230 1.00 97.38 84 LYS A C 1
ATOM 689 O O . LYS A 1 84 ? -21.432 -13.090 7.474 1.00 97.38 84 LYS A O 1
ATOM 694 N N . LYS A 1 85 ? -19.883 -14.601 8.037 1.00 97.19 85 LYS A N 1
ATOM 695 C CA . LYS A 1 85 ? -20.526 -14.996 9.306 1.00 97.19 85 LYS A CA 1
ATOM 696 C C . LYS A 1 85 ? -20.625 -13.841 10.310 1.00 97.19 85 LYS A C 1
ATOM 698 O O . LYS A 1 85 ? -21.505 -13.870 11.162 1.00 97.19 85 LYS A O 1
ATOM 703 N N . PHE A 1 86 ? -19.754 -12.839 10.188 1.00 97.19 86 PHE A N 1
ATOM 704 C CA . PHE A 1 86 ? -19.700 -11.661 11.054 1.00 97.19 86 PHE A CA 1
ATOM 705 C C . PHE A 1 86 ? -20.462 -10.454 10.491 1.00 97.19 86 PHE A C 1
ATOM 707 O O . PHE A 1 86 ? -20.537 -9.433 11.164 1.00 97.19 86 PHE A O 1
ATOM 714 N N . GLN A 1 87 ? -21.053 -10.556 9.293 1.00 96.75 87 GLN A N 1
ATOM 715 C CA . GLN A 1 87 ? -21.662 -9.427 8.569 1.00 96.75 87 GLN A CA 1
ATOM 716 C C . GLN A 1 87 ? -22.738 -8.667 9.369 1.00 96.75 87 GLN A C 1
ATOM 718 O O . GLN A 1 87 ? -22.962 -7.492 9.111 1.00 96.75 87 GLN A O 1
ATOM 723 N N . TYR A 1 88 ? -23.382 -9.318 10.341 1.00 97.69 88 TYR A N 1
ATOM 724 C CA . TYR A 1 88 ? -24.415 -8.728 11.204 1.00 97.69 88 TYR A CA 1
ATOM 725 C C . TYR A 1 88 ? -23.966 -8.550 12.662 1.00 97.69 88 TYR A C 1
ATOM 727 O O . TYR A 1 88 ? -24.801 -8.363 13.526 1.00 97.69 88 TYR A O 1
ATOM 735 N N . GLN A 1 89 ? -22.673 -8.703 12.961 1.00 97.00 89 GLN A N 1
ATOM 736 C CA . GLN A 1 89 ? -22.147 -8.693 14.336 1.00 97.00 89 GLN A CA 1
ATOM 737 C C . GLN A 1 89 ? -21.142 -7.561 14.578 1.00 97.00 89 GLN A C 1
ATOM 739 O O . GLN A 1 89 ? -20.603 -7.439 15.678 1.00 97.00 89 GLN A O 1
ATOM 744 N N . LEU A 1 90 ? -20.821 -6.767 13.551 1.00 96.69 90 LEU A N 1
ATOM 745 C CA . LEU A 1 90 ? -19.779 -5.742 13.646 1.00 96.69 90 LEU A CA 1
ATOM 746 C C . LEU A 1 90 ? -20.210 -4.552 14.503 1.00 96.69 90 LEU A C 1
ATOM 748 O O . LEU A 1 90 ? -19.372 -3.919 15.131 1.00 96.69 90 LEU A O 1
ATOM 752 N N . ASP A 1 91 ? -21.502 -4.270 14.575 1.00 95.81 91 ASP A N 1
ATOM 753 C CA . ASP A 1 91 ? -22.108 -3.274 15.444 1.00 95.81 91 ASP A CA 1
ATOM 754 C C . ASP A 1 91 ? -21.975 -3.681 16.918 1.00 95.81 91 ASP A C 1
ATOM 756 O O . ASP A 1 91 ? -21.579 -2.860 17.746 1.00 95.81 91 ASP A O 1
ATOM 760 N N . ASP A 1 92 ? -22.233 -4.950 17.241 1.00 96.62 92 ASP A N 1
ATOM 761 C CA . ASP A 1 92 ? -22.050 -5.510 18.580 1.00 96.62 92 ASP A CA 1
ATOM 762 C C . ASP A 1 92 ? -20.572 -5.562 18.973 1.00 96.62 92 ASP A C 1
ATOM 764 O O . ASP A 1 92 ? -20.214 -5.137 20.075 1.00 96.62 92 ASP A O 1
ATOM 768 N N . GLN A 1 93 ? -19.698 -6.007 18.063 1.00 96.06 93 GLN A N 1
ATOM 769 C CA . GLN A 1 93 ? -18.252 -5.971 18.287 1.00 96.06 93 GLN A CA 1
ATOM 770 C C . GLN A 1 93 ? -17.768 -4.539 18.500 1.00 96.06 93 GLN A C 1
ATOM 772 O O . GLN A 1 93 ? -17.050 -4.275 19.460 1.00 96.06 93 GLN A O 1
ATOM 777 N N . PHE A 1 94 ? -18.221 -3.588 17.681 1.00 94.88 94 PHE A N 1
ATOM 778 C CA . PHE A 1 94 ? -17.855 -2.188 17.842 1.00 94.88 94 PHE A CA 1
ATOM 779 C C . PHE A 1 94 ? -18.301 -1.660 19.208 1.00 94.88 94 PHE A C 1
ATOM 781 O O . PHE A 1 94 ? -17.465 -1.141 19.942 1.00 94.88 94 PHE A O 1
ATOM 788 N N . LYS A 1 95 ? -19.558 -1.890 19.621 1.00 94.25 95 LYS A N 1
ATOM 789 C CA . LYS A 1 95 ? -20.071 -1.515 20.957 1.00 94.25 95 LYS A CA 1
ATOM 790 C C . LYS A 1 95 ? -19.247 -2.104 22.104 1.00 94.25 95 LYS A C 1
ATOM 792 O O . LYS A 1 95 ? -19.073 -1.446 23.126 1.00 94.25 95 LYS A O 1
ATOM 797 N N . ALA A 1 96 ? -18.765 -3.333 21.943 1.00 95.31 96 ALA A N 1
ATOM 798 C CA . ALA A 1 96 ? -17.965 -4.039 22.938 1.00 95.31 96 ALA A CA 1
ATOM 799 C C . ALA A 1 96 ? -16.455 -3.744 22.850 1.00 95.31 96 ALA A C 1
ATOM 801 O O . ALA A 1 96 ? -15.691 -4.327 23.621 1.00 95.31 96 ALA A O 1
ATOM 802 N N . ALA A 1 97 ? -16.025 -2.885 21.915 1.00 94.88 97 ALA A N 1
ATOM 803 C CA . ALA A 1 97 ? -14.620 -2.704 21.549 1.00 94.88 97 ALA A CA 1
ATOM 804 C C . ALA A 1 97 ? -13.916 -4.053 21.286 1.00 94.88 97 ALA A C 1
ATOM 806 O O . ALA A 1 97 ? -12.787 -4.298 21.708 1.00 94.88 97 ALA A O 1
ATOM 807 N N . ASP A 1 98 ? -14.609 -4.969 20.617 1.00 94.44 98 ASP A N 1
ATOM 808 C CA . ASP A 1 98 ? -14.056 -6.229 20.144 1.00 94.44 98 ASP A CA 1
ATOM 809 C C . ASP A 1 98 ? -13.479 -6.046 18.733 1.00 94.44 98 ASP A C 1
ATOM 811 O O . ASP A 1 98 ? -14.075 -5.410 17.864 1.00 94.44 98 ASP A O 1
ATOM 815 N N . ILE A 1 99 ? -12.290 -6.603 18.524 1.00 94.06 99 ILE A N 1
ATOM 816 C CA . ILE A 1 99 ? -11.515 -6.522 17.281 1.00 94.06 99 ILE A CA 1
ATOM 817 C C . ILE A 1 99 ? -11.306 -7.903 16.651 1.00 94.06 99 ILE A C 1
ATOM 819 O O . ILE A 1 99 ? -10.503 -8.050 15.732 1.00 94.06 99 ILE A O 1
ATOM 823 N N . ALA A 1 100 ? -12.038 -8.921 17.115 1.00 94.88 100 ALA A N 1
ATOM 824 C CA . ALA A 1 100 ? -11.921 -10.287 16.620 1.00 94.88 100 ALA A CA 1
ATOM 825 C C . ALA A 1 100 ? -12.097 -10.390 15.096 1.00 94.88 100 ALA A C 1
ATOM 827 O O . ALA A 1 100 ? -11.357 -11.128 14.441 1.00 94.88 100 ALA A O 1
ATOM 828 N N . PHE A 1 101 ? -13.043 -9.644 14.513 1.00 97.12 101 PHE A N 1
ATOM 829 C CA . PHE A 1 101 ? -13.224 -9.633 13.060 1.00 97.12 101 PHE A CA 1
ATOM 830 C C . PHE A 1 101 ? -12.035 -9.005 12.320 1.00 97.12 101 PHE A C 1
ATOM 832 O O . PHE A 1 101 ? -11.581 -9.558 11.317 1.00 97.12 101 PHE A O 1
ATOM 839 N N . PHE A 1 102 ? -11.499 -7.893 12.832 1.00 97.06 102 PHE A N 1
ATOM 840 C CA . PHE A 1 102 ? -10.298 -7.269 12.280 1.00 97.06 102 PHE A CA 1
ATOM 841 C C . PHE A 1 102 ? -9.121 -8.249 12.284 1.00 97.06 102 PHE A C 1
ATOM 843 O O . PHE A 1 102 ? -8.524 -8.489 11.234 1.00 97.06 102 PHE A O 1
ATOM 850 N N . ASP A 1 103 ? -8.833 -8.864 13.436 1.00 95.69 103 ASP A N 1
ATOM 851 C CA . ASP A 1 103 ? -7.716 -9.798 13.580 1.00 95.69 103 ASP A CA 1
ATOM 852 C C . ASP A 1 103 ? -7.866 -11.000 12.631 1.00 95.69 103 ASP A C 1
ATOM 854 O O . ASP A 1 103 ? -6.889 -11.411 12.004 1.00 95.69 103 ASP A O 1
ATOM 858 N N . LEU A 1 104 ? -9.087 -11.527 12.463 1.00 97.50 104 LEU A N 1
ATOM 859 C CA . LEU A 1 104 ? -9.381 -12.622 11.535 1.00 97.50 104 LEU A CA 1
ATOM 860 C C . LEU A 1 104 ? -9.037 -12.259 10.081 1.00 97.50 104 LEU A C 1
ATOM 862 O O . LEU A 1 104 ? -8.334 -13.012 9.399 1.00 97.50 104 LEU A O 1
ATOM 866 N N . VAL A 1 105 ? -9.540 -11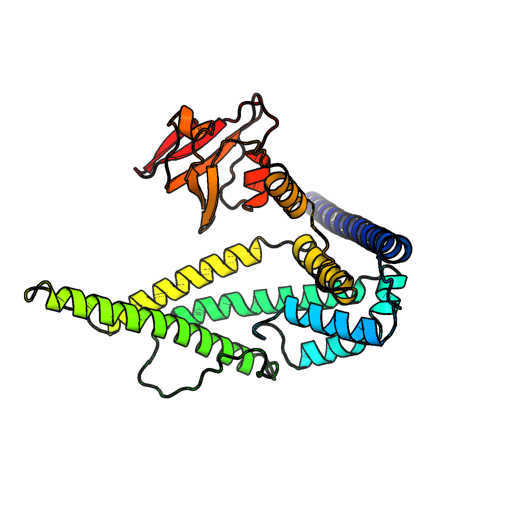.120 9.595 1.00 98.06 105 VAL A N 1
ATOM 867 C CA . VAL A 1 105 ? -9.339 -10.689 8.203 1.00 98.06 105 VAL A CA 1
ATOM 868 C C . VAL A 1 105 ? -7.881 -10.307 7.963 1.00 98.06 105 VAL A C 1
ATOM 870 O O . VAL A 1 105 ? -7.299 -10.721 6.959 1.00 98.06 105 VAL A O 1
ATOM 873 N N . TYR A 1 106 ? -7.268 -9.574 8.895 1.00 96.62 106 TYR A N 1
ATOM 874 C CA . TYR A 1 106 ? -5.864 -9.175 8.825 1.00 96.62 106 TYR A CA 1
ATOM 875 C C . TYR A 1 106 ? -4.931 -10.390 8.765 1.00 96.62 106 TYR A C 1
ATOM 877 O O . TYR A 1 106 ? -4.095 -10.481 7.865 1.00 96.62 106 TYR A O 1
ATOM 885 N N . GLN A 1 107 ? -5.106 -11.369 9.660 1.00 96.31 107 GLN A N 1
ATOM 886 C CA . GLN A 1 107 ? -4.279 -12.579 9.664 1.00 96.31 107 GLN A CA 1
ATOM 887 C C . GLN A 1 107 ? -4.419 -13.365 8.359 1.00 96.31 107 GLN A C 1
ATOM 889 O O . GLN A 1 107 ? -3.412 -13.794 7.792 1.00 96.31 107 GLN A O 1
ATOM 894 N N . ARG A 1 108 ? -5.648 -13.509 7.841 1.00 97.38 108 ARG A N 1
ATOM 895 C CA . ARG A 1 108 ? -5.874 -14.175 6.553 1.00 97.38 108 ARG A CA 1
ATOM 896 C C . ARG A 1 108 ? -5.235 -13.397 5.404 1.00 97.38 108 ARG A C 1
ATOM 898 O O . ARG A 1 108 ? -4.669 -14.024 4.514 1.00 97.38 108 ARG A O 1
ATOM 905 N N . LEU A 1 109 ? -5.280 -12.063 5.412 1.00 96.31 109 LEU A N 1
ATOM 906 C CA . LEU A 1 109 ? -4.639 -11.245 4.379 1.00 96.31 109 LEU A CA 1
ATOM 907 C C . LEU A 1 109 ? -3.122 -11.458 4.382 1.00 96.31 109 LEU A C 1
ATOM 909 O O . LEU A 1 109 ? -2.553 -11.777 3.341 1.00 96.31 109 LEU A O 1
ATOM 913 N N . VAL A 1 110 ? -2.479 -11.359 5.549 1.00 94.75 110 VAL A N 1
ATOM 914 C CA . VAL A 1 110 ? -1.031 -11.589 5.706 1.00 94.75 110 VAL A CA 1
ATOM 915 C C . VAL A 1 110 ? -0.640 -12.987 5.228 1.00 94.75 110 VAL A C 1
ATOM 917 O O . VAL A 1 110 ? 0.322 -13.138 4.474 1.00 94.75 110 VAL A O 1
ATOM 920 N N . GLU A 1 111 ? -1.422 -14.007 5.588 1.00 94.81 111 GLU A N 1
ATOM 921 C CA . GLU A 1 111 ? -1.209 -15.378 5.122 1.00 94.81 111 GLU A CA 1
ATOM 922 C C . GLU A 1 111 ? -1.279 -15.480 3.586 1.00 94.81 111 GLU A C 1
ATOM 924 O O . GLU A 1 111 ? -0.391 -16.059 2.951 1.00 94.81 111 GLU A O 1
ATOM 929 N N . ARG A 1 112 ? -2.309 -14.890 2.963 1.00 94.94 112 ARG A N 1
ATOM 930 C CA . ARG A 1 112 ? -2.497 -14.907 1.503 1.00 94.94 112 ARG A CA 1
ATOM 931 C C . ARG A 1 112 ? -1.406 -14.129 0.770 1.00 94.94 112 ARG A C 1
ATOM 933 O O . ARG A 1 112 ? -0.935 -14.594 -0.271 1.00 94.94 112 ARG A O 1
ATOM 940 N N . MET A 1 113 ? -0.962 -12.994 1.306 1.00 93.19 113 MET A N 1
ATOM 941 C CA . MET A 1 113 ? 0.142 -12.208 0.744 1.00 93.19 113 MET A CA 1
ATOM 942 C C . MET A 1 113 ? 1.454 -13.002 0.765 1.00 93.19 113 MET A C 1
ATOM 944 O O . MET A 1 113 ? 2.116 -13.116 -0.270 1.00 93.19 113 MET A O 1
ATOM 948 N N . ALA A 1 114 ? 1.771 -13.656 1.888 1.00 92.00 114 ALA A N 1
ATOM 949 C CA . ALA A 1 114 ? 2.958 -14.504 2.018 1.00 92.00 114 ALA A CA 1
ATOM 950 C C . ALA A 1 114 ? 2.944 -15.703 1.050 1.00 92.00 114 ALA A C 1
ATOM 952 O O . ALA A 1 114 ? 3.981 -16.080 0.506 1.00 92.00 114 ALA A O 1
ATOM 953 N N . GLN A 1 115 ? 1.769 -16.285 0.784 1.00 91.69 115 GLN A N 1
ATOM 954 C CA . GLN A 1 115 ? 1.599 -17.354 -0.212 1.00 91.69 115 GLN A CA 1
ATOM 955 C C . GLN A 1 115 ? 1.746 -16.852 -1.660 1.00 91.69 115 GLN A C 1
ATOM 957 O O . GLN A 1 115 ? 2.127 -17.619 -2.547 1.00 91.69 115 GLN A O 1
ATOM 962 N N . THR A 1 116 ? 1.433 -15.579 -1.906 1.00 92.62 116 THR A N 1
ATOM 963 C CA . THR A 1 116 ? 1.368 -14.983 -3.246 1.00 92.62 116 THR A CA 1
ATOM 964 C C . THR A 1 116 ? 2.731 -14.511 -3.746 1.00 92.62 116 THR A C 1
ATOM 966 O O . THR A 1 116 ? 3.066 -14.770 -4.903 1.00 92.62 116 THR A O 1
ATOM 969 N N . LYS A 1 117 ? 3.538 -13.860 -2.893 1.00 91.44 117 LYS A N 1
ATOM 970 C CA . LYS A 1 117 ? 4.830 -13.264 -3.287 1.00 91.44 117 LYS A CA 1
ATOM 971 C C . LYS A 1 117 ? 5.747 -14.243 -4.050 1.00 91.44 117 LYS A C 1
ATOM 973 O O . LYS A 1 117 ? 6.151 -13.899 -5.161 1.00 91.44 117 LYS A O 1
ATOM 978 N N . PRO A 1 118 ? 6.002 -15.484 -3.575 1.00 92.06 118 PRO A N 1
ATOM 979 C CA . PRO A 1 118 ? 6.870 -16.425 -4.293 1.00 92.06 118 PRO A CA 1
ATOM 980 C C . PRO A 1 118 ? 6.348 -16.782 -5.687 1.00 92.06 118 PRO A C 1
ATOM 982 O O . PRO A 1 118 ? 7.121 -16.891 -6.634 1.00 92.06 118 PRO A O 1
ATOM 985 N N . TYR A 1 119 ? 5.028 -16.930 -5.818 1.00 90.81 119 TYR A N 1
ATOM 986 C CA . TYR A 1 119 ? 4.384 -17.273 -7.082 1.00 90.81 119 TYR A CA 1
ATOM 987 C C . TYR A 1 119 ? 4.495 -16.145 -8.115 1.00 90.81 119 TYR A C 1
ATOM 989 O O . TYR A 1 119 ? 4.747 -16.408 -9.293 1.00 90.81 119 TYR A O 1
ATOM 997 N N . VAL A 1 120 ? 4.328 -14.890 -7.687 1.00 92.69 120 VAL A N 1
ATOM 998 C CA . VAL A 1 120 ?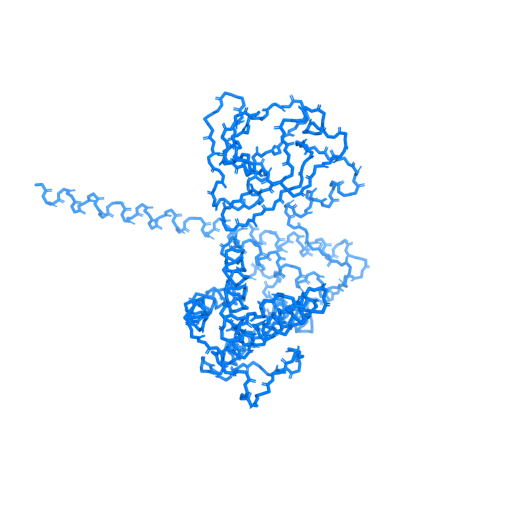 4.492 -13.727 -8.570 1.00 92.69 120 VAL A CA 1
ATOM 999 C C . VAL A 1 120 ? 5.935 -13.633 -9.062 1.00 92.69 120 VAL A C 1
ATOM 1001 O O . VAL A 1 120 ? 6.162 -13.511 -10.267 1.00 92.69 120 VAL A O 1
ATOM 1004 N N . SER A 1 121 ? 6.908 -13.771 -8.156 1.00 90.88 121 SER A N 1
ATOM 1005 C CA . SER A 1 121 ? 8.327 -13.761 -8.516 1.00 90.88 121 SER A CA 1
ATOM 1006 C C . SER A 1 121 ? 8.690 -14.897 -9.479 1.00 90.88 121 SER A C 1
ATOM 1008 O O . SER A 1 121 ? 9.415 -14.659 -10.442 1.00 90.88 121 SER A O 1
ATOM 1010 N N . GLU A 1 122 ? 8.171 -16.111 -9.261 1.00 91.81 122 GLU A N 1
ATOM 1011 C CA . GLU A 1 122 ? 8.388 -17.265 -10.145 1.00 91.81 122 GLU A CA 1
ATOM 1012 C C . GLU A 1 122 ? 7.778 -17.042 -11.537 1.00 91.81 122 GLU A C 1
ATOM 1014 O O . GLU A 1 122 ? 8.447 -17.276 -12.545 1.00 91.81 122 GLU A O 1
ATOM 1019 N N . SER A 1 123 ? 6.546 -16.528 -11.606 1.00 91.06 123 SER A N 1
ATOM 1020 C CA . SER A 1 123 ? 5.823 -16.303 -12.868 1.00 91.06 123 SER A CA 1
ATOM 1021 C C . SER A 1 123 ? 6.580 -15.369 -13.815 1.00 91.06 123 SER A C 1
ATOM 1023 O O . SER A 1 123 ? 6.616 -15.600 -15.018 1.00 91.06 123 SER A O 1
ATOM 1025 N N . LEU A 1 124 ? 7.260 -14.357 -13.273 1.00 93.88 124 LEU A N 1
ATOM 1026 C CA . LEU A 1 124 ? 8.031 -13.385 -14.053 1.00 93.88 124 LEU A CA 1
ATOM 1027 C C . LEU A 1 124 ? 9.401 -13.910 -14.517 1.00 93.88 124 LEU A C 1
ATOM 1029 O O . LEU A 1 124 ? 10.111 -13.226 -15.256 1.00 93.88 124 LEU A O 1
ATOM 1033 N N . THR A 1 125 ? 9.789 -15.134 -14.144 1.00 92.19 125 THR A N 1
ATOM 1034 C CA . THR A 1 125 ? 11.001 -15.787 -14.679 1.00 92.19 125 THR A CA 1
ATOM 1035 C C . THR A 1 125 ? 10.779 -16.447 -16.037 1.00 92.19 125 THR A C 1
ATOM 1037 O O . THR A 1 125 ? 11.745 -16.635 -16.781 1.00 92.19 125 THR A O 1
ATOM 1040 N N . GLN A 1 126 ? 9.526 -16.734 -16.395 1.00 92.31 126 GLN A N 1
ATOM 1041 C CA . GLN A 1 126 ? 9.155 -17.373 -17.656 1.00 92.31 126 GLN A CA 1
ATOM 1042 C C . GLN A 1 126 ? 8.738 -16.328 -18.699 1.00 92.31 126 GLN A C 1
ATOM 1044 O O . GLN A 1 126 ? 8.108 -15.339 -18.326 1.00 92.31 126 GLN A O 1
ATOM 1049 N N . PRO A 1 127 ? 9.090 -16.511 -19.984 1.00 94.62 127 PRO A N 1
ATOM 1050 C CA . PRO A 1 127 ? 8.651 -15.610 -21.042 1.00 94.62 127 PRO A CA 1
ATOM 1051 C C . PRO A 1 127 ? 7.137 -15.690 -21.246 1.00 94.62 127 PRO A C 1
ATOM 1053 O O . PRO A 1 127 ? 6.535 -16.761 -21.122 1.00 94.62 127 PRO A O 1
ATOM 1056 N N . TRP A 1 128 ? 6.535 -14.559 -21.597 1.00 95.31 128 TRP A N 1
ATOM 1057 C CA . TRP A 1 128 ? 5.131 -14.504 -21.978 1.00 95.31 128 TRP A CA 1
ATOM 1058 C C . TRP A 1 128 ? 4.938 -14.837 -23.459 1.00 95.31 128 TRP A C 1
ATOM 1060 O O . TRP A 1 128 ? 5.646 -14.324 -24.321 1.00 95.31 128 TRP A O 1
ATOM 1070 N N . ASP A 1 129 ? 3.932 -15.657 -23.758 1.00 93.94 129 ASP A N 1
ATOM 1071 C CA . ASP A 1 129 ? 3.413 -15.828 -25.117 1.00 93.94 129 ASP A CA 1
ATOM 1072 C C . ASP A 1 129 ? 2.275 -14.825 -25.339 1.00 93.94 129 ASP A C 1
ATOM 1074 O O . ASP A 1 129 ? 1.183 -15.015 -24.804 1.00 93.94 129 ASP A O 1
ATOM 1078 N N . PHE A 1 130 ? 2.521 -13.742 -26.078 1.00 94.31 130 PHE A N 1
ATOM 1079 C CA . PHE A 1 130 ? 1.509 -12.717 -26.361 1.00 94.31 130 PHE A CA 1
ATOM 1080 C C . PHE A 1 130 ? 0.603 -13.039 -27.558 1.00 94.31 130 PHE A C 1
ATOM 1082 O O . PHE A 1 130 ? -0.403 -12.354 -27.735 1.00 94.31 130 PHE A O 1
ATOM 1089 N N . ASP A 1 131 ? 0.892 -14.094 -28.324 1.00 92.12 131 ASP A N 1
ATOM 1090 C CA . ASP A 1 131 ? 0.060 -14.518 -29.457 1.00 92.12 131 ASP A CA 1
ATOM 1091 C C . ASP A 1 131 ? -1.128 -15.382 -29.005 1.00 92.12 131 ASP A C 1
ATOM 1093 O O . ASP A 1 131 ? -2.117 -15.560 -29.724 1.00 92.12 131 ASP A O 1
ATOM 1097 N N . GLN A 1 132 ? -1.064 -15.909 -27.781 1.00 93.69 132 GLN A N 1
ATOM 1098 C CA . GLN A 1 132 ? -2.160 -16.650 -27.178 1.00 93.69 132 GLN A CA 1
ATOM 1099 C C . GLN A 1 132 ? -3.353 -15.735 -26.848 1.00 93.69 132 GLN A C 1
ATOM 1101 O O . GLN A 1 132 ? -3.248 -14.823 -26.023 1.00 93.69 132 GLN A O 1
ATOM 1106 N N . ALA A 1 133 ? -4.520 -16.050 -27.421 1.00 94.25 133 ALA A N 1
ATOM 1107 C CA . ALA A 1 133 ? -5.783 -15.386 -27.109 1.00 94.25 133 ALA A CA 1
ATOM 1108 C C . ALA A 1 133 ? -6.266 -15.736 -25.691 1.00 94.25 133 ALA A C 1
ATOM 1110 O O . ALA A 1 133 ? -6.608 -16.884 -25.401 1.00 94.25 133 ALA A O 1
ATOM 1111 N N . GLU A 1 134 ? -6.326 -14.731 -24.819 1.00 94.44 134 GLU A N 1
ATOM 1112 C CA . GLU A 1 134 ? -6.747 -14.856 -23.421 1.00 94.44 134 GLU A CA 1
ATOM 1113 C C . GLU A 1 134 ? -7.654 -13.684 -23.023 1.00 94.44 134 GLU A C 1
ATOM 1115 O O . GLU A 1 134 ? -7.626 -12.625 -23.649 1.00 94.44 134 GLU A O 1
ATOM 1120 N N . PHE A 1 135 ? -8.470 -13.868 -21.983 1.00 91.81 135 PHE A N 1
ATOM 1121 C CA . PHE A 1 135 ? -9.372 -12.837 -21.469 1.00 91.81 135 PHE A CA 1
ATOM 1122 C C . PHE A 1 135 ? -8.918 -12.368 -20.086 1.00 91.81 135 PHE A C 1
ATOM 1124 O O . PHE A 1 135 ? -8.650 -13.185 -19.204 1.00 91.81 135 PHE A O 1
ATOM 1131 N N . PHE A 1 136 ? -8.878 -11.051 -19.894 1.00 90.94 136 PHE A N 1
ATOM 1132 C CA . PHE A 1 136 ? -8.588 -10.408 -18.620 1.00 90.94 136 PHE A CA 1
ATOM 1133 C C . PHE A 1 136 ? -9.699 -9.407 -18.303 1.00 90.94 136 PHE A C 1
ATOM 1135 O O . PHE A 1 136 ? -9.938 -8.480 -19.073 1.00 90.94 136 PHE A O 1
ATOM 1142 N N . GLU A 1 137 ? -10.376 -9.605 -17.173 1.00 90.81 137 GLU A N 1
ATOM 1143 C CA . GLU A 1 137 ? -11.383 -8.669 -16.679 1.00 90.81 137 GLU A CA 1
ATOM 1144 C C . GLU A 1 137 ? -10.703 -7.552 -15.884 1.00 90.81 137 GLU A C 1
ATOM 1146 O O . GLU A 1 137 ? -10.066 -7.808 -14.860 1.00 90.81 137 GLU A O 1
ATOM 1151 N N . SER A 1 138 ? -10.858 -6.316 -16.354 1.00 88.31 138 SER A N 1
ATOM 1152 C CA . SER A 1 138 ? -10.322 -5.125 -15.693 1.00 88.31 138 SER A CA 1
ATOM 1153 C C . SER A 1 138 ? -11.268 -4.536 -14.642 1.00 88.31 138 SER A C 1
ATOM 1155 O O . SER A 1 138 ? -10.817 -3.792 -13.771 1.00 88.31 138 SER A O 1
ATOM 1157 N N . ASP A 1 139 ? -12.566 -4.855 -14.697 1.00 91.44 139 ASP A N 1
ATOM 1158 C CA . ASP A 1 139 ? -13.533 -4.468 -13.672 1.00 91.44 139 ASP A CA 1
ATOM 1159 C C . ASP A 1 139 ? -13.536 -5.471 -12.508 1.00 91.44 139 ASP A C 1
ATOM 1161 O O . ASP A 1 139 ? -14.315 -6.427 -12.436 1.00 91.44 139 ASP A O 1
ATOM 1165 N N . TYR A 1 140 ? -12.670 -5.214 -11.527 1.00 89.81 140 TYR A N 1
ATOM 1166 C CA . TYR A 1 140 ? -12.577 -6.038 -10.321 1.00 89.81 140 TYR A CA 1
ATOM 1167 C C . TYR A 1 140 ? -13.857 -6.032 -9.474 1.00 89.81 140 TYR A C 1
ATOM 1169 O O . TYR A 1 140 ? -14.093 -6.977 -8.713 1.00 89.81 140 TYR A O 1
ATOM 1177 N N . LYS A 1 141 ? -14.722 -5.012 -9.593 1.00 87.38 141 LYS A N 1
ATOM 1178 C CA . LYS A 1 141 ? -15.988 -4.978 -8.846 1.00 87.38 141 LYS A CA 1
ATOM 1179 C C . LYS A 1 141 ? -16.953 -6.034 -9.376 1.00 87.38 141 LYS A C 1
ATOM 1181 O O . LYS A 1 141 ? -17.578 -6.714 -8.561 1.00 87.38 141 LYS A O 1
ATOM 1186 N N . ALA A 1 142 ? -16.985 -6.242 -10.691 1.00 86.94 142 ALA A N 1
ATOM 1187 C CA . ALA A 1 142 ? -17.802 -7.265 -11.343 1.00 86.94 142 ALA A CA 1
ATOM 1188 C C . ALA A 1 142 ? -17.317 -8.708 -11.086 1.00 86.94 142 ALA A C 1
ATOM 1190 O O . ALA A 1 142 ? -18.103 -9.653 -11.181 1.00 86.94 142 ALA A O 1
ATOM 1191 N N . LEU A 1 143 ? -16.044 -8.903 -10.721 1.00 90.44 143 LEU A N 1
ATOM 1192 C CA . LEU A 1 143 ? -15.471 -10.237 -10.522 1.00 90.44 143 LEU A CA 1
ATOM 1193 C C . LEU A 1 143 ? -15.962 -10.938 -9.243 1.00 90.44 143 LEU A C 1
ATOM 1195 O O . LEU A 1 143 ? -15.941 -10.344 -8.166 1.00 90.44 143 LEU A O 1
ATOM 1199 N N . PRO A 1 144 ? -16.294 -12.238 -9.273 1.00 93.19 144 PRO A N 1
ATOM 1200 C CA . PRO A 1 144 ? -16.388 -13.016 -8.044 1.00 93.19 144 PRO A CA 1
ATOM 1201 C C . PRO A 1 144 ? -14.998 -13.208 -7.410 1.00 93.19 144 PRO A C 1
ATOM 1203 O O . PRO A 1 144 ? -13.958 -13.140 -8.079 1.00 93.19 144 PRO A O 1
ATOM 1206 N N . TYR A 1 145 ? -14.968 -13.479 -6.104 1.00 94.62 145 TYR A N 1
ATOM 1207 C CA . TYR A 1 145 ? -13.758 -13.990 -5.458 1.00 94.62 145 TYR A CA 1
ATOM 1208 C C . TYR A 1 145 ? -13.427 -15.385 -5.995 1.00 94.62 145 TYR A C 1
ATOM 1210 O O . TYR A 1 145 ? -14.327 -16.176 -6.282 1.00 94.62 145 TYR A O 1
ATOM 1218 N N . ALA A 1 146 ? -12.135 -15.672 -6.128 1.00 95.44 146 ALA A N 1
ATOM 1219 C CA . ALA A 1 146 ? -11.650 -16.913 -6.716 1.00 95.44 146 ALA A CA 1
ATOM 1220 C C . ALA A 1 146 ? -12.075 -18.143 -5.894 1.00 95.44 146 ALA A C 1
ATOM 1222 O O . ALA A 1 146 ? -11.993 -18.137 -4.665 1.00 95.44 146 ALA A O 1
ATOM 1223 N N . GLN A 1 147 ? -12.462 -19.229 -6.564 1.00 95.44 147 GLN A N 1
ATOM 1224 C CA . GLN A 1 147 ? -12.901 -20.485 -5.943 1.00 95.44 147 GLN A CA 1
ATOM 1225 C C . GLN A 1 147 ? -11.811 -21.136 -5.082 1.00 95.44 147 GLN A C 1
ATOM 1227 O O . GLN A 1 147 ? -12.098 -21.855 -4.128 1.00 95.44 147 GLN A O 1
ATOM 1232 N N . GLY A 1 148 ? -10.542 -20.884 -5.402 1.00 93.88 148 GLY A N 1
ATOM 1233 C CA . GLY A 1 148 ? -9.419 -21.380 -4.622 1.00 93.88 148 GLY A CA 1
ATOM 1234 C C . GLY A 1 148 ? -8.070 -20.942 -5.174 1.00 93.88 148 GLY A C 1
ATOM 1235 O O . GLY A 1 148 ? -7.977 -20.143 -6.107 1.00 93.88 148 GLY A O 1
ATOM 1236 N N . ALA A 1 149 ? -7.005 -21.516 -4.615 1.00 91.19 149 ALA A N 1
ATOM 1237 C CA . ALA A 1 149 ? -5.629 -21.103 -4.893 1.00 91.19 149 ALA A CA 1
ATOM 1238 C C . ALA A 1 149 ? -5.234 -21.198 -6.378 1.00 91.19 149 ALA A C 1
ATOM 1240 O O . ALA A 1 149 ? -4.456 -20.379 -6.856 1.00 91.19 149 ALA A O 1
ATOM 1241 N N . LYS A 1 150 ? -5.764 -22.177 -7.125 1.00 93.12 150 LYS A N 1
ATOM 1242 C CA . LYS A 1 150 ? -5.462 -22.326 -8.558 1.00 93.12 150 LYS A CA 1
ATOM 1243 C C . LYS A 1 150 ? -5.997 -21.151 -9.381 1.00 93.12 150 LYS A C 1
ATOM 1245 O O . LYS A 1 150 ? -5.288 -20.643 -10.237 1.00 93.12 150 LYS A O 1
ATOM 1250 N N . GLU A 1 151 ? -7.225 -20.720 -9.108 1.00 93.88 151 GLU A N 1
ATOM 1251 C CA . GLU A 1 151 ? -7.841 -19.593 -9.812 1.00 93.88 151 GLU A CA 1
ATOM 1252 C C . GLU A 1 151 ? -7.210 -18.258 -9.394 1.00 93.88 151 GLU A C 1
ATOM 1254 O O . GLU A 1 151 ? -6.986 -17.406 -10.246 1.00 93.88 151 GLU A O 1
ATOM 1259 N N . LEU A 1 152 ? -6.823 -18.100 -8.120 1.00 93.25 152 LEU A N 1
ATOM 1260 C CA . LEU A 1 152 ? -6.036 -16.938 -7.684 1.00 93.25 152 LEU A CA 1
ATOM 1261 C C . LEU A 1 152 ? -4.700 -16.843 -8.422 1.00 93.25 152 LEU A C 1
ATOM 1263 O O . LEU A 1 152 ? -4.345 -15.776 -8.916 1.00 93.25 152 LEU A O 1
ATOM 1267 N N . LYS A 1 153 ? -3.972 -17.960 -8.526 1.00 93.38 153 LYS A N 1
ATOM 1268 C CA . LYS A 1 153 ? -2.720 -18.019 -9.289 1.00 93.38 153 LYS A CA 1
ATOM 1269 C C . LYS A 1 153 ? -2.945 -17.616 -10.743 1.00 93.38 153 LYS A C 1
ATOM 1271 O O . LYS A 1 153 ? -2.206 -16.789 -11.269 1.00 93.38 153 LYS A O 1
ATOM 1276 N N . GLU A 1 154 ? -3.992 -18.140 -11.368 1.00 93.06 154 GLU A N 1
ATOM 1277 C CA . GLU A 1 154 ? -4.325 -17.787 -12.746 1.00 93.06 154 GLU A CA 1
ATOM 1278 C C . GLU A 1 154 ? -4.673 -16.299 -12.908 1.00 93.06 154 GLU A C 1
ATOM 1280 O O . GLU A 1 154 ? -4.197 -15.654 -13.840 1.00 93.06 154 GLU A O 1
ATOM 1285 N N . ARG A 1 155 ? -5.413 -15.715 -11.959 1.00 93.06 155 ARG A N 1
ATOM 1286 C CA . ARG A 1 155 ? -5.716 -14.276 -11.938 1.00 93.06 155 ARG A CA 1
ATOM 1287 C C . ARG A 1 155 ? -4.442 -13.433 -11.861 1.00 93.06 155 ARG A C 1
ATOM 1289 O O . ARG A 1 155 ? -4.285 -12.493 -12.637 1.00 93.06 155 ARG A O 1
ATOM 1296 N N . TRP A 1 156 ? -3.509 -13.808 -10.989 1.00 94.56 156 TRP A N 1
ATOM 1297 C CA . TRP A 1 156 ? -2.192 -13.174 -10.918 1.00 94.56 156 TRP A CA 1
ATOM 1298 C C . TRP A 1 156 ? -1.398 -13.339 -12.215 1.00 94.56 156 TRP A C 1
ATOM 1300 O O . TRP A 1 156 ? -0.826 -12.365 -12.690 1.00 94.56 156 TRP A O 1
ATOM 1310 N N . ARG A 1 157 ? -1.396 -14.527 -12.836 1.00 95.12 157 ARG A N 1
ATOM 1311 C CA . ARG A 1 157 ? -0.713 -14.752 -14.121 1.00 95.12 157 ARG A CA 1
ATOM 1312 C C . ARG A 1 157 ? -1.242 -13.810 -15.200 1.00 95.12 157 ARG A C 1
ATOM 1314 O O . ARG A 1 157 ? -0.449 -13.146 -15.859 1.00 95.12 157 ARG A O 1
ATOM 1321 N N . LEU A 1 158 ? -2.565 -13.737 -15.355 1.00 94.62 158 LEU A N 1
ATOM 1322 C CA . LEU A 1 158 ? -3.215 -12.867 -16.336 1.00 94.62 158 LEU A CA 1
ATOM 1323 C C . LEU A 1 158 ? -2.910 -11.391 -16.068 1.00 94.62 158 LEU A C 1
ATOM 1325 O O . LEU A 1 158 ? -2.591 -10.660 -17.001 1.00 94.62 158 LEU A O 1
ATOM 1329 N N . GLN A 1 159 ? -2.935 -10.965 -14.802 1.00 94.62 159 GLN A N 1
ATOM 1330 C CA . GLN A 1 159 ? -2.585 -9.597 -14.421 1.00 94.62 159 GLN A CA 1
ATOM 1331 C C . GLN A 1 159 ? -1.127 -9.264 -14.774 1.00 94.62 159 GLN A C 1
ATOM 1333 O O . GLN A 1 159 ? -0.865 -8.232 -15.387 1.00 94.62 159 GLN A O 1
ATOM 1338 N N . LEU A 1 160 ? -0.179 -10.138 -14.427 1.00 96.06 160 LEU A N 1
ATOM 1339 C CA . LEU A 1 160 ? 1.243 -9.939 -14.719 1.00 96.06 160 LEU A CA 1
ATOM 1340 C C . LEU A 1 160 ? 1.513 -9.933 -16.225 1.00 96.06 160 LEU A C 1
ATOM 1342 O O . LEU A 1 160 ? 2.220 -9.054 -16.716 1.00 96.06 160 LEU A O 1
ATOM 1346 N N . LYS A 1 161 ? 0.897 -10.861 -16.967 1.00 96.12 161 LYS A N 1
ATOM 1347 C CA . LYS A 1 161 ? 0.979 -10.904 -18.428 1.00 96.12 161 LYS A CA 1
ATOM 1348 C C . LYS A 1 161 ? 0.402 -9.634 -19.051 1.00 96.12 161 LYS A C 1
ATOM 1350 O O . LYS A 1 161 ? 1.028 -9.078 -19.943 1.00 96.12 161 LYS A O 1
ATOM 1355 N N . TYR A 1 162 ? -0.738 -9.137 -18.565 1.00 95.38 162 TYR A N 1
ATOM 1356 C CA . TYR A 1 162 ? -1.335 -7.882 -19.032 1.00 95.38 162 TYR A CA 1
ATOM 1357 C C . TYR A 1 162 ? -0.420 -6.674 -18.775 1.00 95.38 162 TYR A C 1
ATOM 1359 O O . TYR A 1 162 ? -0.212 -5.853 -19.668 1.00 95.38 162 TYR A O 1
ATOM 1367 N N . MET A 1 163 ? 0.185 -6.588 -17.586 1.00 95.31 163 MET A N 1
ATOM 1368 C CA . MET A 1 163 ? 1.158 -5.538 -17.262 1.00 95.31 163 MET A CA 1
ATOM 1369 C C . MET A 1 163 ? 2.383 -5.591 -18.185 1.00 95.31 163 MET A C 1
ATOM 1371 O O . MET A 1 163 ? 2.791 -4.561 -18.724 1.00 95.31 163 MET A O 1
ATOM 1375 N N . SER A 1 164 ? 2.930 -6.788 -18.418 1.00 97.00 164 SER A N 1
ATOM 1376 C CA . SER A 1 164 ? 4.052 -6.982 -19.339 1.00 97.00 164 SER A CA 1
ATOM 1377 C C . SER A 1 164 ? 3.670 -6.692 -20.791 1.00 97.00 164 SER A C 1
ATOM 1379 O O . SER A 1 164 ? 4.456 -6.075 -21.496 1.00 97.00 164 SER A O 1
ATOM 1381 N N . LEU A 1 165 ? 2.463 -7.056 -21.233 1.00 96.62 165 LEU A N 1
ATOM 1382 C CA . LEU A 1 165 ? 1.968 -6.761 -22.580 1.00 96.62 165 LEU A CA 1
ATOM 1383 C C . LEU A 1 165 ? 1.855 -5.251 -22.820 1.00 96.62 165 LEU A C 1
ATOM 1385 O O . LEU A 1 165 ? 2.281 -4.758 -23.859 1.00 96.62 165 LEU A O 1
ATOM 1389 N N . SER A 1 166 ? 1.322 -4.510 -21.846 1.00 95.81 166 SER A N 1
ATOM 1390 C CA . SER A 1 166 ? 1.213 -3.049 -21.927 1.00 95.81 166 SER A CA 1
ATOM 1391 C C . SER A 1 166 ? 2.588 -2.384 -22.091 1.00 95.81 166 SER A C 1
ATOM 1393 O O . SER A 1 166 ? 2.784 -1.559 -22.983 1.00 95.81 166 SER A O 1
ATOM 1395 N N . SER A 1 167 ? 3.576 -2.807 -21.292 1.00 96.19 167 SER A N 1
ATOM 1396 C CA . SER A 1 167 ? 4.965 -2.342 -21.424 1.00 96.19 167 SER A CA 1
ATOM 1397 C C . SER A 1 167 ? 5.594 -2.765 -22.761 1.00 96.19 167 SER A C 1
ATOM 1399 O O . SER A 1 167 ? 6.244 -1.957 -23.422 1.00 96.19 167 SER A O 1
ATOM 1401 N N . PHE A 1 168 ? 5.350 -3.998 -23.208 1.00 97.75 168 PHE A N 1
ATOM 1402 C CA . PHE A 1 168 ? 5.859 -4.524 -24.473 1.00 97.75 168 PHE A CA 1
ATOM 1403 C C . PHE A 1 168 ? 5.378 -3.711 -25.680 1.00 97.75 168 PHE A C 1
ATOM 1405 O O . PHE A 1 168 ? 6.201 -3.308 -26.501 1.00 97.75 168 PHE A O 1
ATOM 1412 N N . ILE A 1 169 ? 4.080 -3.396 -25.751 1.00 97.00 169 ILE A N 1
ATOM 1413 C CA . ILE A 1 169 ? 3.506 -2.562 -26.819 1.00 97.00 169 ILE A CA 1
ATOM 1414 C C . ILE A 1 169 ? 4.162 -1.176 -26.826 1.00 97.00 169 ILE A C 1
ATOM 1416 O O . ILE A 1 169 ? 4.603 -0.707 -27.875 1.00 97.00 169 ILE A O 1
ATOM 1420 N N . ALA A 1 170 ? 4.307 -0.548 -25.654 1.00 97.38 170 ALA A N 1
ATOM 1421 C CA . ALA A 1 170 ? 4.960 0.756 -25.544 1.00 97.38 170 ALA A CA 1
ATOM 1422 C C . ALA A 1 170 ? 6.426 0.718 -26.017 1.00 97.38 170 ALA A C 1
ATOM 1424 O O . ALA A 1 170 ? 6.899 1.644 -26.680 1.00 97.38 170 ALA A O 1
ATOM 1425 N N . LEU A 1 171 ? 7.154 -0.362 -25.716 1.00 97.12 171 LEU A N 1
ATOM 1426 C CA . LEU A 1 171 ? 8.521 -0.555 -26.195 1.00 97.12 171 LEU A CA 1
ATOM 1427 C C . LEU A 1 171 ? 8.572 -0.763 -27.716 1.00 97.12 171 LEU A C 1
ATOM 1429 O O . LEU A 1 171 ? 9.419 -0.160 -28.373 1.00 97.12 171 LEU A O 1
ATOM 1433 N N . GLN A 1 172 ? 7.662 -1.552 -28.293 1.00 97.06 172 GLN A N 1
ATOM 1434 C CA . GLN A 1 172 ? 7.570 -1.732 -29.748 1.00 97.06 172 GLN A CA 1
ATOM 1435 C C . GLN A 1 172 ? 7.296 -0.404 -30.473 1.00 97.06 172 GLN A C 1
ATOM 1437 O O . GLN A 1 172 ? 7.951 -0.091 -31.471 1.00 97.06 172 GLN A O 1
ATOM 1442 N N . GLU A 1 173 ? 6.374 0.413 -29.958 1.00 97.06 173 GLU A N 1
ATOM 1443 C CA . GLU A 1 173 ? 6.081 1.747 -30.498 1.00 97.06 173 GLU A CA 1
ATOM 1444 C C . GLU A 1 173 ? 7.290 2.693 -30.409 1.00 97.06 173 GLU A C 1
ATOM 1446 O O . GLU A 1 173 ? 7.587 3.432 -31.357 1.00 97.06 173 GLU A O 1
ATOM 1451 N N . ALA A 1 174 ? 8.039 2.634 -29.304 1.00 96.50 174 ALA A N 1
ATOM 1452 C CA . ALA A 1 174 ? 9.265 3.408 -29.139 1.00 96.50 174 ALA A CA 1
ATOM 1453 C C . ALA A 1 174 ? 10.352 2.987 -30.144 1.00 96.50 174 ALA A C 1
ATOM 1455 O O . ALA A 1 174 ? 11.018 3.840 -30.732 1.00 96.50 174 ALA A O 1
ATOM 1456 N N . GLU A 1 175 ? 10.528 1.686 -30.385 1.00 97.12 175 GLU A N 1
ATOM 1457 C CA . GLU A 1 175 ? 11.487 1.183 -31.376 1.00 97.12 175 GLU A CA 1
ATOM 1458 C C . GLU A 1 175 ? 11.103 1.571 -32.810 1.00 97.12 175 GLU A C 1
ATOM 1460 O O . GLU A 1 175 ? 11.973 1.937 -33.607 1.00 97.12 175 GLU A O 1
ATOM 1465 N N . LYS A 1 176 ? 9.801 1.564 -33.127 1.00 95.94 176 LYS A N 1
ATOM 1466 C CA . LYS A 1 176 ? 9.287 2.050 -34.412 1.00 95.94 176 LYS A CA 1
ATOM 1467 C C . LYS A 1 176 ? 9.611 3.531 -34.615 1.00 95.94 176 LYS A C 1
ATOM 1469 O O . LYS A 1 176 ? 10.161 3.888 -35.655 1.00 95.94 176 LYS A O 1
ATOM 1474 N N . THR A 1 177 ? 9.357 4.364 -33.606 1.00 96.50 177 THR A N 1
ATOM 1475 C CA . THR A 1 177 ? 9.681 5.801 -33.644 1.00 96.50 177 THR A CA 1
ATOM 1476 C C . THR A 1 177 ? 11.175 6.033 -33.904 1.00 96.50 177 THR A C 1
ATOM 1478 O O . THR A 1 177 ? 11.537 6.768 -34.820 1.00 96.50 177 THR A O 1
ATOM 1481 N N . LYS A 1 178 ? 12.068 5.332 -33.189 1.00 96.38 178 LYS A N 1
ATOM 1482 C CA . LYS A 1 178 ? 13.528 5.444 -33.402 1.00 96.38 178 LYS A CA 1
ATOM 1483 C C . LYS A 1 178 ? 13.955 5.072 -34.823 1.00 96.38 178 LYS A C 1
ATOM 1485 O O . LYS A 1 178 ? 14.873 5.682 -35.372 1.00 96.38 178 LYS A O 1
ATOM 1490 N N . LYS A 1 179 ? 13.309 4.067 -35.425 1.00 96.44 179 LYS A N 1
ATOM 1491 C CA . LYS A 1 179 ? 13.578 3.645 -36.806 1.00 96.44 179 LYS A CA 1
ATOM 1492 C C . LYS A 1 179 ? 13.117 4.679 -37.834 1.00 96.44 179 LYS A C 1
ATOM 1494 O O . LYS A 1 179 ? 13.78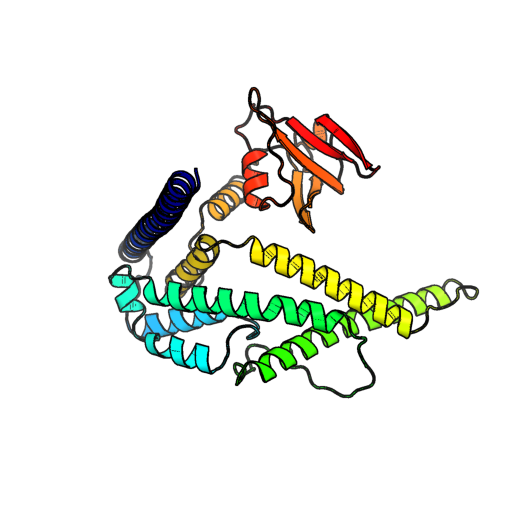5 4.851 -38.852 1.00 96.44 179 LYS A O 1
ATOM 1499 N N . GLU A 1 180 ? 11.995 5.347 -37.576 1.00 96.00 180 GLU A N 1
ATOM 1500 C CA . GLU A 1 180 ? 11.481 6.435 -38.414 1.00 96.00 180 GLU A CA 1
ATOM 1501 C C . GLU A 1 180 ? 12.387 7.676 -38.346 1.00 96.00 180 GLU A C 1
ATOM 1503 O O . GLU A 1 180 ? 12.688 8.271 -39.379 1.00 96.00 180 GLU A O 1
ATOM 1508 N N . GLU A 1 181 ? 12.888 8.021 -37.156 1.00 96.75 181 GLU A N 1
ATOM 1509 C CA . GLU A 1 181 ? 13.818 9.141 -36.947 1.00 96.75 181 GLU A CA 1
ATOM 1510 C C . GLU A 1 181 ? 15.221 8.872 -37.515 1.00 96.75 181 GLU A C 1
ATOM 1512 O O . GLU A 1 181 ? 15.879 9.780 -38.030 1.00 96.75 181 GLU A O 1
ATOM 1517 N N . ASN A 1 182 ? 15.689 7.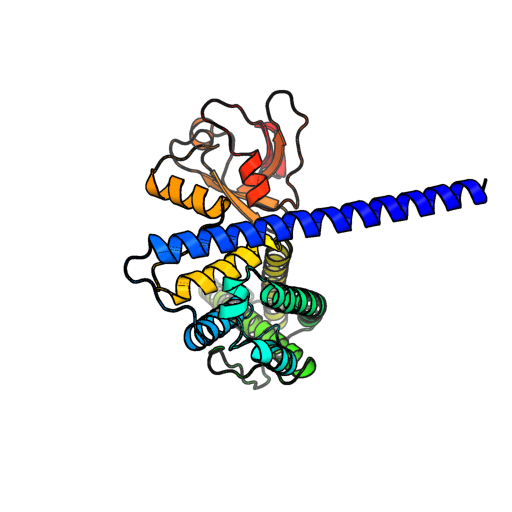624 -37.442 1.00 95.81 182 ASN A N 1
ATOM 1518 C CA . ASN A 1 182 ? 16.988 7.207 -37.956 1.00 95.81 182 ASN A CA 1
ATOM 1519 C C . ASN A 1 182 ? 16.874 5.895 -38.755 1.00 95.81 182 ASN A C 1
ATOM 1521 O O . ASN A 1 182 ? 16.929 4.808 -38.173 1.00 95.81 182 ASN A O 1
ATOM 1525 N N . PRO A 1 183 ? 16.837 5.953 -40.100 1.00 93.81 183 PRO A N 1
ATOM 1526 C CA . PRO A 1 183 ? 16.753 4.758 -40.940 1.00 93.81 183 PRO A CA 1
ATOM 1527 C C . PRO A 1 183 ? 17.907 3.759 -40.763 1.00 93.81 183 PRO A C 1
ATOM 1529 O O . PRO A 1 183 ? 17.736 2.582 -41.087 1.00 93.81 183 PRO A O 1
ATOM 1532 N N . ALA A 1 184 ? 19.064 4.190 -40.246 1.00 95.25 184 ALA A N 1
ATOM 1533 C CA . ALA A 1 184 ? 20.204 3.318 -39.953 1.00 95.25 184 ALA A CA 1
ATOM 1534 C C . ALA A 1 184 ? 20.100 2.612 -38.585 1.00 95.25 184 ALA A C 1
ATOM 1536 O O . ALA A 1 184 ? 20.903 1.728 -38.305 1.00 95.25 184 ALA A O 1
ATOM 1537 N N . TYR A 1 185 ? 19.128 2.974 -37.740 1.00 95.44 185 TYR A N 1
ATOM 1538 C CA . TYR A 1 185 ? 18.874 2.306 -36.463 1.00 95.44 185 TYR A CA 1
ATOM 1539 C C . TYR A 1 185 ? 18.398 0.862 -36.681 1.00 95.44 185 TYR A C 1
ATOM 1541 O O . TYR A 1 185 ? 17.572 0.592 -37.559 1.00 95.44 185 TYR A O 1
ATOM 1549 N N . GLU A 1 186 ? 18.903 -0.073 -35.884 1.00 94.50 186 GLU A N 1
ATOM 1550 C CA . GLU A 1 186 ? 18.466 -1.470 -35.880 1.00 94.50 186 GLU A CA 1
ATOM 1551 C C . GLU A 1 186 ? 17.455 -1.680 -34.751 1.00 94.50 186 GLU A C 1
ATOM 1553 O O . GLU A 1 186 ? 17.756 -1.451 -33.582 1.00 94.50 186 GLU A O 1
ATOM 1558 N N . VAL A 1 187 ? 16.241 -2.095 -35.120 1.00 95.12 187 VAL A N 1
ATOM 1559 C CA . VAL A 1 187 ? 15.140 -2.354 -34.183 1.00 95.12 187 VAL A CA 1
ATOM 1560 C C . VAL A 1 187 ? 15.474 -3.594 -33.360 1.00 95.12 187 VAL A C 1
ATOM 1562 O O . VAL A 1 187 ? 15.869 -4.626 -33.911 1.00 95.12 187 VAL A O 1
ATOM 1565 N N . LYS A 1 188 ? 15.286 -3.509 -32.043 1.00 96.12 188 LYS A N 1
ATOM 1566 C CA . LYS A 1 188 ? 15.390 -4.675 -31.159 1.00 96.12 188 LYS A CA 1
ATOM 1567 C C . LYS A 1 188 ? 14.362 -5.752 -31.536 1.00 96.12 188 LYS A C 1
ATOM 1569 O O . LYS A 1 188 ? 13.236 -5.448 -31.911 1.00 96.12 188 LYS A O 1
ATOM 1574 N N . SER A 1 189 ? 14.730 -7.025 -31.389 1.00 96.25 189 SER A N 1
ATOM 1575 C CA . SER A 1 189 ? 13.810 -8.151 -31.614 1.00 96.25 189 SER A CA 1
ATOM 1576 C C . SER A 1 189 ? 12.702 -8.212 -30.559 1.00 96.25 189 SER A C 1
ATOM 1578 O O . SER A 1 189 ? 12.983 -7.950 -29.388 1.00 96.25 189 SER A O 1
ATOM 1580 N N . ASP A 1 190 ? 11.523 -8.721 -30.916 1.00 95.06 190 ASP A N 1
ATOM 1581 C CA . ASP A 1 190 ? 10.398 -8.893 -29.983 1.00 95.06 190 ASP A CA 1
ATOM 1582 C C . ASP A 1 190 ? 10.751 -9.735 -28.749 1.00 95.06 190 ASP A C 1
ATOM 1584 O O . ASP A 1 190 ? 10.347 -9.402 -27.644 1.00 95.06 190 ASP A O 1
ATOM 1588 N N . SER A 1 191 ? 11.591 -10.767 -28.881 1.00 95.25 191 SER A N 1
ATOM 1589 C CA . SER A 1 191 ? 12.040 -11.554 -27.719 1.00 95.25 191 SER A CA 1
ATOM 1590 C C . SER A 1 191 ? 12.837 -10.723 -26.703 1.00 95.25 191 SER A C 1
ATOM 1592 O O . SER A 1 191 ? 12.732 -10.954 -25.499 1.00 95.25 191 SER A O 1
ATOM 1594 N N . LEU A 1 192 ? 13.624 -9.750 -27.170 1.00 96.12 192 LEU A N 1
ATOM 1595 C CA . LEU A 1 192 ? 14.360 -8.838 -26.294 1.00 96.12 192 LEU A CA 1
ATOM 1596 C C . LEU A 1 192 ? 13.409 -7.830 -25.644 1.00 96.12 192 LEU A C 1
ATOM 1598 O O . LEU A 1 192 ? 13.515 -7.581 -24.446 1.00 96.12 192 LEU A O 1
ATOM 1602 N N . LEU A 1 193 ? 12.464 -7.289 -26.417 1.00 96.88 193 LEU A N 1
ATOM 1603 C CA . LEU A 1 193 ? 11.458 -6.354 -25.915 1.00 96.88 193 LEU A CA 1
ATOM 1604 C C . LEU A 1 193 ? 10.527 -7.014 -24.886 1.00 96.88 193 LEU A C 1
ATOM 1606 O O . LEU A 1 193 ? 10.219 -6.394 -23.873 1.00 96.88 193 LEU A O 1
ATOM 1610 N N . GLU A 1 194 ? 10.139 -8.279 -25.085 1.00 96.94 194 GLU A N 1
ATOM 1611 C CA . GLU A 1 194 ? 9.392 -9.076 -24.100 1.00 96.94 194 GLU A CA 1
ATOM 1612 C C . GLU A 1 194 ? 10.177 -9.186 -22.797 1.00 96.94 194 GLU A C 1
ATOM 1614 O O . GLU A 1 194 ? 9.645 -8.895 -21.726 1.00 96.94 194 GLU A O 1
ATOM 1619 N N . SER A 1 195 ? 11.461 -9.545 -22.883 1.00 97.00 195 SER A N 1
ATOM 1620 C CA . SER A 1 195 ? 12.302 -9.677 -21.698 1.00 97.00 195 SER A CA 1
ATOM 1621 C C . SER A 1 195 ? 12.479 -8.341 -20.972 1.00 97.00 195 SER A C 1
ATOM 1623 O O . SER A 1 195 ? 12.501 -8.327 -19.741 1.00 97.00 195 SER A O 1
ATOM 1625 N N . GLU A 1 196 ? 12.617 -7.227 -21.697 1.00 96.81 196 GLU A N 1
ATOM 1626 C CA . GLU A 1 196 ? 12.675 -5.881 -21.115 1.00 96.81 196 GLU A CA 1
ATOM 1627 C C . GLU A 1 196 ? 11.355 -5.528 -20.413 1.00 96.81 196 GLU A C 1
ATOM 1629 O O . GLU A 1 196 ? 11.375 -5.112 -19.253 1.00 96.81 196 GLU A O 1
ATOM 1634 N N . ALA A 1 197 ? 10.212 -5.772 -21.057 1.00 97.44 197 ALA A N 1
ATOM 1635 C CA . ALA A 1 197 ? 8.886 -5.505 -20.500 1.00 97.44 197 ALA A CA 1
ATOM 1636 C C . ALA A 1 197 ? 8.574 -6.346 -19.250 1.00 97.44 197 ALA A C 1
ATOM 1638 O O . ALA A 1 197 ? 8.049 -5.851 -18.244 1.00 97.44 197 ALA A O 1
ATOM 1639 N N . ARG A 1 198 ? 8.945 -7.628 -19.277 1.00 96.81 198 ARG A N 1
ATOM 1640 C CA . ARG A 1 198 ? 8.810 -8.539 -18.138 1.00 96.81 198 ARG A CA 1
ATOM 1641 C C . ARG A 1 198 ? 9.709 -8.132 -16.977 1.00 96.81 198 ARG A C 1
ATOM 1643 O O . ARG A 1 198 ? 9.257 -8.142 -15.833 1.00 96.81 198 ARG A O 1
ATOM 1650 N N . ASN A 1 199 ? 10.941 -7.702 -17.251 1.00 96.00 199 ASN A N 1
ATOM 1651 C CA . ASN A 1 199 ? 11.831 -7.164 -16.222 1.00 96.00 199 ASN A CA 1
ATOM 1652 C C . ASN A 1 199 ? 11.289 -5.865 -15.609 1.00 96.00 199 ASN A C 1
ATOM 1654 O O . ASN A 1 199 ? 11.350 -5.717 -14.392 1.00 96.00 199 ASN A O 1
ATOM 1658 N N . GLN A 1 200 ? 10.702 -4.964 -16.404 1.00 95.50 200 GLN A N 1
ATOM 1659 C CA . GLN A 1 200 ? 10.024 -3.775 -15.869 1.00 95.50 200 GLN A CA 1
ATOM 1660 C C . GLN A 1 200 ? 8.861 -4.161 -14.950 1.00 95.50 200 GLN A C 1
ATOM 1662 O O . GLN A 1 200 ? 8.761 -3.654 -13.835 1.00 95.50 200 GLN A O 1
ATOM 1667 N N . THR A 1 201 ? 8.028 -5.115 -15.379 1.00 96.44 201 THR A N 1
ATOM 1668 C CA . THR A 1 201 ? 6.921 -5.638 -14.561 1.00 96.44 201 THR A CA 1
ATOM 1669 C C . THR A 1 201 ? 7.439 -6.225 -13.249 1.00 96.44 201 THR A C 1
ATOM 1671 O O . THR A 1 201 ? 6.874 -5.961 -12.190 1.00 96.44 201 THR A O 1
ATOM 1674 N N . LYS A 1 202 ? 8.543 -6.978 -13.301 1.00 95.44 202 LYS A N 1
ATOM 1675 C CA . LYS A 1 202 ? 9.213 -7.523 -12.120 1.00 95.44 202 LYS A CA 1
ATOM 1676 C C . LYS A 1 202 ? 9.679 -6.438 -11.166 1.00 95.44 202 LYS A C 1
ATOM 1678 O O . LYS A 1 202 ? 9.326 -6.502 -9.999 1.00 95.44 202 LYS A O 1
ATOM 1683 N N . THR A 1 203 ? 10.374 -5.420 -11.660 1.00 93.31 203 THR A N 1
ATOM 1684 C CA . THR A 1 203 ? 10.779 -4.271 -10.845 1.00 93.31 203 THR A CA 1
ATOM 1685 C C . THR A 1 203 ? 9.583 -3.607 -10.163 1.00 93.31 203 THR A C 1
ATOM 1687 O O . THR A 1 203 ? 9.639 -3.360 -8.964 1.00 93.31 203 THR A O 1
ATOM 1690 N N . THR A 1 204 ? 8.476 -3.388 -10.878 1.00 93.62 204 THR A N 1
ATOM 1691 C CA . THR A 1 204 ? 7.253 -2.821 -10.286 1.00 93.62 204 THR A CA 1
ATOM 1692 C C . THR A 1 204 ? 6.629 -3.731 -9.225 1.00 93.62 204 THR A C 1
ATOM 1694 O O . THR A 1 204 ? 6.126 -3.238 -8.220 1.00 93.62 204 THR A O 1
ATOM 1697 N N . MET A 1 205 ? 6.632 -5.052 -9.428 1.00 94.12 205 MET A N 1
ATOM 1698 C CA . MET A 1 205 ? 6.110 -5.998 -8.435 1.00 94.12 205 MET A CA 1
ATOM 1699 C C . MET A 1 205 ? 7.006 -6.106 -7.207 1.00 94.12 205 MET A C 1
ATOM 1701 O O . MET A 1 205 ? 6.480 -6.162 -6.100 1.00 94.12 205 MET A O 1
ATOM 1705 N N . ASP A 1 206 ? 8.325 -6.094 -7.388 1.00 91.69 206 ASP A N 1
ATOM 1706 C CA . ASP A 1 206 ? 9.285 -6.080 -6.287 1.00 91.69 206 ASP A CA 1
ATOM 1707 C C . ASP A 1 206 ? 9.078 -4.808 -5.438 1.00 91.69 206 ASP A C 1
ATOM 1709 O O . ASP A 1 206 ? 8.829 -4.916 -4.241 1.00 91.69 206 ASP A O 1
ATOM 1713 N N . GLU A 1 207 ? 9.007 -3.621 -6.062 1.00 90.75 207 GLU A N 1
ATOM 1714 C CA . GLU A 1 207 ? 8.696 -2.357 -5.367 1.00 90.75 207 GLU A CA 1
ATOM 1715 C C . GLU A 1 207 ? 7.330 -2.392 -4.650 1.00 90.75 207 GLU A C 1
ATOM 1717 O O . GLU A 1 207 ? 7.189 -1.874 -3.540 1.00 90.75 207 GLU A O 1
ATOM 1722 N N . TYR A 1 208 ? 6.313 -3.007 -5.263 1.00 91.38 208 TYR A N 1
ATOM 1723 C CA . TYR A 1 208 ? 4.995 -3.169 -4.646 1.00 91.38 208 TYR A CA 1
ATOM 1724 C C . TYR A 1 208 ? 5.047 -4.070 -3.405 1.00 91.38 208 TYR A C 1
ATOM 1726 O O . TYR A 1 208 ? 4.453 -3.727 -2.383 1.00 91.38 208 TYR A O 1
ATOM 1734 N N . PHE A 1 209 ? 5.739 -5.211 -3.469 1.00 90.88 209 PHE A N 1
ATOM 1735 C CA . PHE A 1 209 ? 5.856 -6.109 -2.320 1.00 90.88 209 PHE A CA 1
ATOM 1736 C C . PHE A 1 209 ? 6.710 -5.513 -1.205 1.00 90.88 209 PHE A C 1
ATOM 1738 O O . PHE A 1 209 ? 6.353 -5.704 -0.047 1.00 90.88 209 PHE A O 1
ATOM 1745 N N . ASP A 1 210 ? 7.759 -4.759 -1.533 1.00 88.94 210 ASP A N 1
ATOM 1746 C CA . ASP A 1 210 ? 8.546 -4.019 -0.541 1.00 88.94 210 ASP A CA 1
ATOM 1747 C C . ASP A 1 210 ? 7.658 -3.012 0.213 1.00 88.94 210 ASP A C 1
ATOM 1749 O O . ASP A 1 210 ? 7.686 -2.942 1.440 1.00 88.94 210 ASP A O 1
ATOM 1753 N N . PHE A 1 211 ? 6.801 -2.272 -0.503 1.00 88.38 211 PHE A N 1
ATOM 1754 C CA . PHE A 1 211 ? 5.835 -1.360 0.121 1.00 88.38 211 PHE A CA 1
ATOM 1755 C C . PHE A 1 211 ? 4.828 -2.095 1.017 1.00 88.38 211 PHE A C 1
ATOM 1757 O O . PHE A 1 211 ? 4.525 -1.633 2.113 1.00 88.38 211 PHE A O 1
ATOM 1764 N N . VAL A 1 212 ? 4.297 -3.233 0.565 1.00 88.81 212 VAL A N 1
ATOM 1765 C CA . VAL A 1 212 ? 3.335 -4.024 1.350 1.00 88.81 212 VAL A CA 1
ATOM 1766 C C . VAL A 1 212 ? 3.975 -4.616 2.605 1.00 88.81 212 VAL A C 1
ATOM 1768 O O . VAL A 1 212 ? 3.312 -4.690 3.636 1.00 88.81 212 VAL A O 1
ATOM 1771 N N . GLU A 1 213 ? 5.242 -5.023 2.539 1.00 87.44 213 GLU A N 1
ATOM 1772 C CA . GLU A 1 213 ? 5.995 -5.542 3.689 1.00 87.44 213 GLU A CA 1
ATOM 1773 C C . GLU A 1 213 ? 6.314 -4.461 4.728 1.00 87.44 213 GLU A C 1
ATOM 1775 O O . GLU A 1 213 ? 6.395 -4.766 5.917 1.00 87.44 213 GLU A O 1
ATOM 1780 N N . ASP A 1 214 ? 6.426 -3.200 4.304 1.00 89.06 214 ASP A N 1
ATOM 1781 C CA . ASP A 1 214 ? 6.562 -2.057 5.208 1.00 89.06 214 ASP A CA 1
ATOM 1782 C C . ASP A 1 214 ? 5.265 -1.760 5.992 1.00 89.06 214 ASP A C 1
ATOM 1784 O O . ASP A 1 214 ? 5.325 -1.125 7.050 1.00 89.06 214 ASP A O 1
ATOM 1788 N N . LEU A 1 215 ? 4.091 -2.202 5.517 1.00 89.94 215 LEU A N 1
ATOM 1789 C CA . LEU A 1 215 ? 2.817 -1.980 6.210 1.00 89.94 215 LEU A CA 1
ATOM 1790 C C . LEU A 1 215 ? 2.747 -2.796 7.507 1.00 89.94 215 LEU A C 1
ATOM 1792 O O . LEU A 1 215 ? 2.933 -4.011 7.528 1.00 89.94 215 LEU A O 1
ATOM 1796 N N . ALA A 1 216 ? 2.408 -2.125 8.604 1.00 90.62 216 ALA A N 1
ATOM 1797 C CA . ALA A 1 216 ? 2.230 -2.735 9.914 1.00 90.62 216 ALA A CA 1
ATOM 1798 C C . ALA A 1 216 ? 0.750 -2.947 10.242 1.00 90.62 216 ALA A C 1
ATOM 1800 O O . ALA A 1 216 ? -0.141 -2.334 9.656 1.00 90.62 216 ALA A O 1
ATOM 1801 N N . ARG A 1 217 ? 0.486 -3.766 11.266 1.00 93.31 217 ARG A N 1
ATOM 1802 C CA . ARG A 1 217 ? -0.865 -4.024 11.787 1.00 93.31 217 ARG A CA 1
ATOM 1803 C C . ARG A 1 217 ? -1.653 -2.735 12.049 1.00 93.31 217 ARG A C 1
ATOM 1805 O O . ARG A 1 217 ? -2.808 -2.655 11.646 1.00 93.31 217 ARG A O 1
ATOM 1812 N N . LYS A 1 218 ? -1.017 -1.720 12.649 1.00 92.19 218 LYS A N 1
ATOM 1813 C CA . LYS A 1 218 ? -1.618 -0.398 12.909 1.00 92.19 218 LYS A CA 1
ATOM 1814 C C . LYS A 1 218 ? -2.165 0.287 11.646 1.00 92.19 218 LYS A C 1
ATOM 1816 O O . LYS A 1 218 ? -3.163 0.992 11.733 1.00 92.19 218 LYS A O 1
ATOM 1821 N N . ASP A 1 219 ? -1.537 0.064 10.490 1.00 93.19 219 ASP A N 1
ATOM 1822 C CA . ASP A 1 219 ? -1.912 0.698 9.223 1.00 93.19 219 ASP A CA 1
ATOM 1823 C C . ASP A 1 219 ? -3.210 0.055 8.693 1.00 93.19 219 ASP A C 1
ATOM 1825 O O . ASP A 1 219 ? -4.164 0.744 8.335 1.00 93.19 219 ASP A O 1
ATOM 1829 N N . TYR A 1 220 ? -3.314 -1.277 8.778 1.00 95.12 220 TYR A N 1
ATOM 1830 C CA . TYR A 1 220 ? -4.559 -2.003 8.490 1.00 95.12 220 TYR A CA 1
ATOM 1831 C C . TYR A 1 220 ? -5.650 -1.733 9.532 1.00 95.12 220 TYR A C 1
ATOM 1833 O O . TYR A 1 220 ? -6.835 -1.699 9.199 1.00 95.12 220 TYR A O 1
ATOM 1841 N N . PHE A 1 221 ? -5.277 -1.526 10.797 1.00 95.88 221 PHE A N 1
ATOM 1842 C CA . PHE A 1 221 ? -6.236 -1.174 11.840 1.00 95.88 221 PHE A CA 1
ATOM 1843 C C . PHE A 1 221 ? -6.831 0.215 11.600 1.00 95.88 221 PHE A C 1
ATOM 1845 O O . PHE A 1 221 ? -8.043 0.380 11.699 1.00 95.88 221 PHE A O 1
ATOM 1852 N N . ALA A 1 222 ? -6.023 1.193 11.182 1.00 95.19 222 ALA A N 1
ATOM 1853 C CA . ALA A 1 222 ? -6.525 2.496 10.753 1.00 95.19 222 ALA A CA 1
ATOM 1854 C C . ALA A 1 222 ? -7.514 2.370 9.580 1.00 95.19 222 ALA A C 1
ATOM 1856 O O . ALA A 1 222 ? -8.529 3.063 9.560 1.00 95.19 222 ALA A O 1
ATOM 1857 N N . GLN A 1 223 ? -7.279 1.445 8.642 1.00 95.38 223 GLN A N 1
ATOM 1858 C CA . GLN A 1 223 ? -8.228 1.148 7.565 1.00 95.38 223 GLN A CA 1
ATOM 1859 C C . GLN A 1 223 ? -9.543 0.536 8.081 1.00 95.38 223 GLN A C 1
ATOM 1861 O O . GLN A 1 223 ? -10.617 0.907 7.611 1.00 95.38 223 GLN A O 1
ATOM 1866 N N . TYR A 1 224 ? -9.483 -0.358 9.073 1.00 96.88 224 TYR A N 1
ATOM 1867 C CA . TYR A 1 224 ? -10.676 -0.900 9.737 1.00 96.88 224 TYR A CA 1
ATOM 1868 C C . TYR A 1 224 ? -11.475 0.186 10.461 1.00 96.88 224 TYR A C 1
ATOM 1870 O O . TYR A 1 224 ? -12.694 0.274 10.322 1.00 96.88 224 TYR A O 1
ATOM 1878 N N . VAL A 1 225 ? -10.779 1.057 11.190 1.00 96.56 225 VAL A N 1
ATOM 1879 C CA . VAL A 1 225 ? -11.385 2.213 11.849 1.00 96.56 225 VAL A CA 1
ATOM 1880 C C . VAL A 1 225 ? -12.020 3.155 10.824 1.00 96.56 225 VAL A C 1
ATOM 1882 O O . VAL A 1 225 ? -13.137 3.615 11.047 1.00 96.56 225 VAL A O 1
ATOM 1885 N N . ASN A 1 226 ? -11.371 3.395 9.683 1.00 96.38 226 ASN A N 1
ATOM 1886 C CA . ASN A 1 226 ? -11.958 4.180 8.598 1.00 96.38 226 ASN A CA 1
ATOM 1887 C C . ASN A 1 226 ? -13.239 3.540 8.045 1.00 96.38 226 ASN A C 1
ATOM 1889 O O . ASN A 1 226 ? -14.248 4.226 7.938 1.00 96.38 226 ASN A O 1
ATOM 1893 N N . ALA A 1 227 ? -13.272 2.220 7.837 1.00 96.25 227 ALA A N 1
ATOM 1894 C CA . ALA A 1 227 ? -14.497 1.527 7.425 1.00 96.25 227 ALA A CA 1
ATOM 1895 C C . ALA A 1 227 ? -15.653 1.682 8.441 1.00 96.25 227 ALA A C 1
ATOM 1897 O O . ALA A 1 227 ? -16.818 1.799 8.044 1.00 96.25 227 ALA A O 1
ATOM 1898 N N . LEU A 1 228 ? -15.343 1.720 9.745 1.00 95.06 228 LEU A N 1
ATOM 1899 C CA . LEU A 1 228 ? -16.321 2.003 10.803 1.00 95.06 228 LEU A CA 1
ATOM 1900 C C . LEU A 1 228 ? -16.877 3.430 10.684 1.00 95.06 228 LEU A C 1
ATOM 1902 O O . LEU A 1 228 ? -18.093 3.623 10.653 1.00 95.06 228 LEU A O 1
ATOM 1906 N N . VAL A 1 229 ? -16.007 4.439 10.592 1.00 94.56 229 VAL A N 1
ATOM 1907 C CA . VAL A 1 229 ? -16.445 5.844 10.612 1.00 94.56 229 VAL A CA 1
ATOM 1908 C C . VAL A 1 229 ? -17.047 6.319 9.283 1.00 94.56 229 VAL A C 1
ATOM 1910 O O . VAL A 1 229 ? -18.026 7.058 9.307 1.00 94.56 229 VAL A O 1
ATOM 1913 N N . GLU A 1 230 ? -16.567 5.838 8.134 1.00 93.31 230 GLU A N 1
ATOM 1914 C CA . GLU A 1 230 ? -17.120 6.168 6.806 1.00 93.31 230 GLU A CA 1
ATOM 1915 C C . GLU A 1 230 ? -18.547 5.628 6.621 1.00 93.31 230 GLU A C 1
ATOM 1917 O O . GLU A 1 230 ? -19.342 6.171 5.852 1.00 93.31 230 GLU A O 1
ATOM 1922 N N . SER A 1 231 ? -18.916 4.578 7.365 1.00 91.69 231 SER A N 1
ATOM 1923 C CA . SER A 1 231 ? -20.288 4.051 7.386 1.00 91.69 231 SER A CA 1
ATOM 1924 C C . SER A 1 231 ? -21.280 5.027 8.051 1.00 91.69 231 SER A C 1
ATOM 1926 O O . SER A 1 231 ? -22.493 4.965 7.807 1.00 91.69 231 SER A O 1
ATOM 1928 N N . PHE A 1 232 ? -20.794 5.987 8.850 1.00 90.75 232 PHE A N 1
ATOM 1929 C CA . PHE A 1 232 ? -21.616 7.101 9.334 1.00 90.75 232 PHE A CA 1
ATOM 1930 C C . PHE A 1 232 ? -21.879 8.119 8.226 1.00 90.75 232 PHE A C 1
ATOM 1932 O O . PHE A 1 232 ? -23.041 8.407 7.948 1.00 90.75 232 PHE A O 1
ATOM 1939 N N . ASP A 1 233 ? -20.841 8.616 7.562 1.00 89.56 233 ASP A N 1
ATOM 1940 C CA . ASP A 1 233 ? -20.949 9.583 6.466 1.00 89.56 233 ASP A CA 1
ATOM 1941 C C . ASP A 1 233 ? -19.656 9.589 5.621 1.00 89.56 233 ASP A C 1
ATOM 1943 O O . ASP A 1 233 ? -18.575 9.441 6.196 1.00 89.56 233 ASP A O 1
ATOM 1947 N N . PRO A 1 234 ? -19.723 9.804 4.288 1.00 90.44 234 PRO A N 1
ATOM 1948 C CA . PRO A 1 234 ? -18.552 9.839 3.400 1.00 90.44 234 PRO A CA 1
ATOM 1949 C C . PRO A 1 234 ? -17.493 10.905 3.724 1.00 90.44 234 PRO A C 1
ATOM 1951 O O . PRO A 1 234 ? -16.404 10.857 3.154 1.00 90.44 234 PRO A O 1
ATOM 1954 N N . HIS A 1 235 ? -17.787 11.887 4.578 1.00 91.94 235 HIS A N 1
ATOM 1955 C CA . HIS A 1 235 ? -16.842 12.927 4.993 1.00 91.94 235 HIS A CA 1
ATOM 1956 C C . HIS A 1 235 ? -16.314 12.742 6.419 1.00 91.94 235 HIS A C 1
ATOM 1958 O O . HIS A 1 235 ? -15.573 13.597 6.911 1.00 91.94 235 HIS A O 1
ATOM 1964 N N . THR A 1 236 ? -16.665 11.641 7.084 1.00 93.00 236 THR A N 1
ATOM 1965 C CA . THR A 1 236 ? -16.091 11.284 8.381 1.00 93.00 236 THR A CA 1
ATOM 1966 C C . THR A 1 236 ? -14.941 10.312 8.172 1.00 93.00 236 THR A C 1
ATOM 1968 O O . THR A 1 236 ? -15.138 9.216 7.662 1.00 93.00 236 THR A O 1
ATOM 1971 N N . SER A 1 237 ? -13.745 10.702 8.605 1.00 94.06 237 SER A N 1
ATOM 1972 C CA . SER A 1 237 ? -12.536 9.885 8.500 1.00 94.06 237 SER A CA 1
ATOM 1973 C C . SER A 1 237 ? -11.743 9.901 9.801 1.00 94.06 237 SER A C 1
ATOM 1975 O O . SER A 1 237 ? -11.706 10.902 10.522 1.00 94.06 237 SER A O 1
ATOM 1977 N N . TYR A 1 238 ? -11.049 8.805 10.071 1.00 95.12 238 TYR A N 1
ATOM 1978 C CA . TYR A 1 238 ? -10.030 8.702 11.099 1.00 95.12 238 TYR A CA 1
ATOM 1979 C C . TYR A 1 238 ? -8.654 8.951 10.479 1.00 95.12 238 TYR A C 1
ATOM 1981 O O . TYR A 1 238 ? -8.297 8.335 9.479 1.00 95.12 238 TYR A O 1
ATOM 1989 N N . LEU A 1 239 ? -7.877 9.841 11.098 1.00 94.62 239 LEU A N 1
ATOM 1990 C CA . LEU A 1 239 ? -6.494 10.105 10.711 1.00 94.62 239 LEU A CA 1
ATOM 1991 C C . LEU A 1 239 ? -5.566 9.438 11.722 1.00 94.62 239 LEU A C 1
ATOM 1993 O O . LEU A 1 239 ? -5.563 9.807 12.903 1.00 94.62 239 LEU A O 1
ATOM 1997 N N . ALA A 1 240 ? -4.756 8.488 11.257 1.00 92.62 240 ALA A N 1
ATOM 1998 C CA . ALA A 1 240 ? -3.662 7.957 12.065 1.00 92.62 240 ALA A CA 1
ATOM 1999 C C . ALA A 1 240 ? -2.670 9.090 12.412 1.00 92.62 240 ALA A C 1
ATOM 2001 O O . ALA A 1 240 ? -2.612 10.082 11.685 1.00 92.62 240 ALA A O 1
ATOM 2002 N N . PRO A 1 241 ? -1.851 8.983 13.477 1.00 89.69 241 PRO A N 1
ATOM 2003 C CA . PRO A 1 241 ? -0.965 10.076 13.900 1.00 89.69 241 PRO A CA 1
ATOM 2004 C C . PRO A 1 241 ? -0.107 10.668 12.770 1.00 89.69 241 PRO A C 1
ATOM 2006 O O . PRO A 1 241 ? -0.030 11.881 12.613 1.00 89.69 241 PRO A O 1
ATOM 2009 N N . GLU A 1 242 ? 0.462 9.810 11.922 1.00 85.44 242 GLU A N 1
ATOM 2010 C CA . GLU A 1 242 ? 1.301 10.219 10.788 1.00 85.44 242 GLU A CA 1
ATOM 2011 C C . GLU A 1 242 ? 0.500 10.942 9.691 1.00 85.44 242 GLU A C 1
ATOM 2013 O O . GLU A 1 242 ? 0.989 11.893 9.079 1.00 85.44 242 GLU A O 1
ATOM 2018 N N . GLU A 1 243 ? -0.745 10.530 9.455 1.00 89.69 243 GLU A N 1
ATOM 2019 C CA . GLU A 1 243 ? -1.664 11.189 8.521 1.00 89.69 243 GLU A CA 1
ATOM 2020 C C . GLU A 1 243 ? -2.177 12.512 9.087 1.00 89.69 243 GLU A C 1
ATOM 2022 O O . GLU A 1 243 ? -2.301 13.491 8.354 1.00 89.69 243 GLU A O 1
ATOM 2027 N N . LYS A 1 244 ? -2.424 12.570 10.400 1.00 91.81 244 LYS A N 1
ATOM 2028 C CA . LYS A 1 244 ? -2.845 13.781 11.101 1.00 91.81 244 LYS A CA 1
ATOM 2029 C C . LYS A 1 244 ? -1.764 14.854 11.050 1.00 91.81 244 LYS A C 1
ATOM 2031 O O . LYS A 1 244 ? -2.078 16.004 10.754 1.00 91.81 244 LYS A O 1
ATOM 2036 N N . ASP A 1 245 ? -0.507 14.474 11.269 1.00 86.38 245 ASP A N 1
ATOM 2037 C CA . ASP A 1 245 ? 0.633 15.382 11.141 1.00 86.38 245 ASP A CA 1
ATOM 2038 C C . ASP A 1 245 ? 0.738 15.942 9.716 1.00 86.38 245 ASP A C 1
ATOM 2040 O O . ASP A 1 245 ? 0.960 17.138 9.524 1.00 86.38 245 ASP A O 1
ATOM 2044 N N . ARG A 1 246 ? 0.549 15.093 8.695 1.00 86.25 246 ARG A N 1
ATOM 2045 C CA . ARG A 1 246 ? 0.524 15.528 7.287 1.00 86.25 246 ARG A CA 1
ATOM 2046 C C . ARG A 1 246 ? -0.635 16.491 7.023 1.00 86.25 246 ARG A C 1
ATOM 2048 O O . ARG A 1 246 ? -0.409 17.559 6.463 1.00 86.25 246 ARG A O 1
ATOM 2055 N N . PHE A 1 247 ? -1.834 16.157 7.492 1.00 90.88 247 PHE A N 1
ATOM 2056 C CA . PHE A 1 247 ? -3.016 17.006 7.366 1.00 90.88 247 PHE A CA 1
ATOM 2057 C C . PHE A 1 247 ? -2.810 18.385 8.012 1.00 90.88 247 PHE A C 1
ATOM 2059 O O . PHE A 1 247 ? -3.151 19.404 7.413 1.00 90.88 247 PHE A O 1
ATOM 2066 N N . ASP A 1 248 ? -2.205 18.447 9.201 1.00 89.25 248 ASP A N 1
ATOM 2067 C CA . ASP A 1 248 ? -1.923 19.712 9.891 1.00 89.25 248 ASP A CA 1
ATOM 2068 C C . ASP A 1 248 ? -0.876 20.560 9.167 1.00 89.25 248 ASP A C 1
ATOM 2070 O O . ASP A 1 248 ? -0.987 21.790 9.132 1.00 89.25 248 ASP A O 1
ATOM 2074 N N . ILE A 1 249 ? 0.136 19.929 8.568 1.00 84.75 249 ILE A N 1
ATOM 2075 C CA . ILE A 1 249 ? 1.122 20.615 7.725 1.00 84.75 249 ILE A CA 1
ATOM 2076 C C . ILE A 1 249 ? 0.430 21.216 6.499 1.00 84.75 249 ILE A C 1
ATOM 2078 O O . ILE A 1 249 ? 0.618 22.402 6.218 1.00 84.75 249 ILE A O 1
ATOM 2082 N N . ASP A 1 250 ? -0.405 20.432 5.817 1.00 86.44 250 ASP A N 1
ATOM 2083 C CA . ASP A 1 250 ? -1.129 20.873 4.625 1.00 86.44 250 ASP A CA 1
ATOM 2084 C C . ASP A 1 250 ? -2.109 22.012 4.952 1.00 86.44 250 ASP A C 1
ATOM 2086 O O . ASP A 1 250 ? -2.205 22.984 4.201 1.00 86.44 250 ASP A O 1
ATOM 2090 N N . MET A 1 251 ? -2.778 21.954 6.111 1.00 90.06 251 MET A N 1
ATOM 2091 C CA . MET A 1 251 ? -3.687 23.015 6.557 1.00 90.06 251 MET A CA 1
ATOM 2092 C C . MET A 1 251 ? -2.981 24.279 7.037 1.00 90.06 251 MET A C 1
ATOM 2094 O O . MET A 1 251 ? -3.422 25.392 6.749 1.00 90.06 251 MET A O 1
ATOM 2098 N N . SER A 1 252 ? -1.897 24.132 7.794 1.00 89.19 252 SER A N 1
ATOM 2099 C CA . SER A 1 252 ? -1.164 25.278 8.335 1.00 89.19 252 SER A CA 1
ATOM 2100 C C . SER A 1 252 ? -0.277 25.959 7.292 1.00 89.19 252 SER A C 1
ATOM 2102 O O . SER A 1 252 ? 0.123 27.110 7.496 1.00 89.19 252 SER A O 1
ATOM 2104 N N . GLY A 1 253 ? 0.079 25.250 6.214 1.00 83.62 253 GLY A N 1
ATOM 2105 C CA . GLY A 1 253 ? 1.089 25.666 5.242 1.00 83.62 253 GLY A CA 1
ATOM 2106 C C . GLY A 1 253 ? 2.493 25.796 5.845 1.00 83.62 253 GLY A C 1
ATOM 2107 O O . GLY A 1 253 ? 3.388 26.366 5.218 1.00 83.62 253 GLY A O 1
ATOM 2108 N N . LYS A 1 254 ? 2.697 25.322 7.082 1.00 79.62 254 LYS A N 1
ATOM 2109 C CA . LYS A 1 254 ? 3.966 25.413 7.803 1.00 79.62 254 LYS A CA 1
ATOM 2110 C C . LYS A 1 254 ? 4.644 24.057 7.773 1.00 79.62 254 LYS A C 1
ATOM 2112 O O . LYS A 1 254 ? 4.232 23.122 8.449 1.00 79.62 254 LYS A O 1
ATOM 2117 N N . PHE A 1 255 ? 5.717 23.978 6.999 1.00 77.38 255 PHE A N 1
ATOM 2118 C CA . PHE A 1 255 ? 6.557 22.795 6.940 1.00 77.38 255 PHE A CA 1
ATOM 2119 C C . PHE A 1 255 ? 7.769 22.954 7.866 1.00 77.38 255 PHE A C 1
ATOM 2121 O O . PHE A 1 255 ? 8.564 23.884 7.702 1.00 77.38 255 PHE A O 1
ATOM 2128 N N . GLU A 1 256 ? 7.926 22.027 8.809 1.00 81.44 256 GLU A N 1
ATOM 2129 C CA . GLU A 1 256 ? 9.125 21.892 9.639 1.00 81.44 256 GLU A CA 1
ATOM 2130 C C . GLU A 1 256 ? 9.924 20.658 9.197 1.00 81.44 256 GLU A C 1
ATOM 2132 O O . GLU A 1 256 ? 9.412 19.538 9.155 1.00 81.44 256 GLU A O 1
ATOM 2137 N N . GLY A 1 257 ? 11.182 20.875 8.807 1.00 84.81 257 GLY A N 1
ATOM 2138 C CA . GLY A 1 257 ? 12.088 19.837 8.323 1.00 84.81 257 GLY A CA 1
ATOM 2139 C C . GLY A 1 257 ? 13.142 20.386 7.362 1.00 84.81 257 GLY A C 1
ATOM 2140 O O . GLY A 1 257 ? 13.269 21.597 7.171 1.00 84.81 257 GLY A O 1
ATOM 2141 N N . ILE A 1 258 ? 13.875 19.482 6.709 1.00 86.50 258 ILE A N 1
ATOM 2142 C CA . ILE A 1 258 ? 14.992 19.828 5.810 1.00 86.50 258 ILE A CA 1
ATOM 2143 C C . ILE A 1 258 ? 14.553 20.491 4.487 1.00 86.50 258 ILE A C 1
ATOM 2145 O O . ILE A 1 258 ? 15.361 21.106 3.796 1.00 86.50 258 ILE A O 1
ATOM 2149 N N . GLY A 1 259 ? 13.264 20.412 4.142 1.00 88.31 259 GLY A N 1
ATOM 2150 C CA . GLY A 1 259 ? 12.699 21.011 2.929 1.00 88.31 259 GLY A CA 1
ATOM 2151 C C . GLY A 1 259 ? 12.900 20.155 1.677 1.00 88.31 259 GLY A C 1
ATOM 2152 O O . GLY A 1 259 ? 13.219 20.687 0.618 1.00 88.31 259 GLY A O 1
ATOM 2153 N N . ALA A 1 260 ? 12.735 18.837 1.791 1.00 90.25 260 ALA A N 1
ATOM 2154 C CA . ALA A 1 260 ? 12.866 17.895 0.683 1.00 90.25 260 ALA A CA 1
ATOM 2155 C C . ALA A 1 260 ? 11.755 16.836 0.728 1.00 90.25 260 ALA A C 1
ATOM 2157 O O . ALA A 1 260 ? 11.319 16.431 1.809 1.00 90.25 260 ALA A O 1
ATOM 2158 N N . ARG A 1 261 ? 11.314 16.375 -0.446 1.00 89.31 261 ARG A N 1
ATOM 2159 C CA . ARG A 1 261 ? 10.383 15.254 -0.596 1.00 89.31 261 ARG A CA 1
ATOM 2160 C C . ARG A 1 261 ? 11.168 13.970 -0.799 1.00 89.31 261 ARG A C 1
ATOM 2162 O O . ARG A 1 261 ? 11.957 13.853 -1.740 1.00 89.31 261 ARG A O 1
ATOM 2169 N N . LEU A 1 262 ? 10.911 12.997 0.063 1.00 91.94 262 LEU A N 1
ATOM 2170 C CA . LEU A 1 262 ? 11.586 11.706 0.053 1.00 91.94 262 LEU A CA 1
ATOM 2171 C C . LEU A 1 262 ? 10.668 10.625 -0.515 1.00 91.94 262 LEU A C 1
ATOM 2173 O O . LEU A 1 262 ? 9.451 10.678 -0.345 1.00 91.94 262 LEU A O 1
ATOM 2177 N N . SER A 1 263 ? 11.261 9.638 -1.174 1.00 91.56 263 SER A N 1
ATOM 2178 C CA . SER A 1 263 ? 10.580 8.434 -1.645 1.00 91.56 263 SER A CA 1
ATOM 2179 C C . SER A 1 263 ? 11.480 7.228 -1.410 1.00 91.56 263 SER A C 1
ATOM 2181 O O . SER A 1 263 ? 12.696 7.330 -1.571 1.00 91.56 263 SER A O 1
ATOM 2183 N N . LYS A 1 264 ? 10.896 6.091 -1.028 1.00 90.19 264 LYS A N 1
ATOM 2184 C CA . LYS A 1 264 ? 11.612 4.820 -0.893 1.00 90.19 264 LYS A CA 1
ATOM 2185 C C . LYS A 1 264 ? 11.504 4.042 -2.206 1.00 90.19 264 LYS A C 1
ATOM 2187 O O . LYS A 1 264 ? 10.410 3.904 -2.744 1.00 90.19 264 LYS A O 1
ATOM 2192 N N . ARG A 1 265 ? 12.630 3.535 -2.710 1.00 86.12 265 ARG A N 1
ATOM 2193 C CA . ARG A 1 265 ? 12.697 2.569 -3.820 1.00 86.12 265 ARG A CA 1
ATOM 2194 C C . ARG A 1 265 ? 13.729 1.499 -3.490 1.00 86.12 265 ARG A C 1
ATOM 2196 O O . ARG A 1 265 ? 14.877 1.868 -3.259 1.00 86.12 265 ARG A O 1
ATOM 2203 N N . MET A 1 266 ? 13.342 0.220 -3.488 1.00 79.25 266 MET A N 1
ATOM 2204 C CA . MET A 1 266 ? 14.240 -0.922 -3.229 1.00 79.25 266 MET A CA 1
ATOM 2205 C C . MET A 1 266 ? 15.180 -0.665 -2.036 1.00 79.25 266 MET A C 1
ATOM 2207 O O . MET A 1 266 ? 16.400 -0.586 -2.189 1.00 79.25 266 MET A O 1
ATOM 2211 N N . ASP A 1 267 ? 14.592 -0.409 -0.865 1.00 84.44 267 ASP A N 1
ATOM 2212 C CA . ASP A 1 267 ? 15.277 -0.092 0.402 1.00 84.44 267 ASP A CA 1
ATOM 2213 C C . ASP A 1 267 ? 16.084 1.211 0.479 1.00 84.44 267 ASP A C 1
ATOM 2215 O O . ASP A 1 267 ? 16.662 1.527 1.524 1.00 84.44 267 ASP A O 1
ATOM 2219 N N . GLN A 1 268 ? 16.091 2.016 -0.581 1.00 89.19 268 GLN A N 1
ATOM 2220 C CA . GLN A 1 268 ? 16.808 3.287 -0.622 1.00 89.19 268 GLN A CA 1
ATOM 2221 C C . GLN A 1 268 ? 15.847 4.462 -0.484 1.00 89.19 268 GLN A C 1
ATOM 2223 O O . GLN A 1 268 ? 14.911 4.608 -1.271 1.00 89.19 268 GLN A O 1
ATOM 2228 N N . THR A 1 269 ? 16.123 5.346 0.474 1.00 92.75 269 THR A N 1
ATOM 2229 C CA . THR A 1 269 ? 15.410 6.621 0.610 1.00 92.75 269 THR A CA 1
ATOM 2230 C C . THR A 1 269 ? 16.070 7.660 -0.291 1.00 92.75 269 THR A C 1
ATOM 2232 O O . THR A 1 269 ? 17.213 8.050 -0.060 1.00 92.75 269 THR A O 1
ATOM 2235 N N . LYS A 1 270 ? 15.359 8.105 -1.329 1.00 93.19 270 LYS A N 1
ATOM 2236 C CA . LYS A 1 270 ? 15.840 9.056 -2.339 1.00 93.19 270 LYS A CA 1
ATOM 2237 C C . LYS A 1 270 ? 15.139 10.398 -2.236 1.00 93.19 270 LYS A C 1
ATOM 2239 O O . LYS A 1 270 ? 13.939 10.464 -1.964 1.00 93.19 270 LYS A O 1
ATOM 2244 N N . ILE A 1 271 ? 15.876 11.465 -2.531 1.00 93.62 271 ILE A N 1
ATOM 2245 C CA . ILE A 1 271 ? 15.313 12.806 -2.688 1.00 93.62 271 ILE A CA 1
ATOM 2246 C C . ILE A 1 271 ? 14.668 12.905 -4.069 1.00 93.62 271 ILE A C 1
ATOM 2248 O O . ILE A 1 271 ? 15.337 12.797 -5.093 1.00 93.62 271 ILE A O 1
ATOM 2252 N N . THR A 1 272 ? 13.358 13.119 -4.093 1.00 92.81 272 THR A N 1
ATOM 2253 C CA . THR A 1 272 ? 12.576 13.264 -5.333 1.00 92.81 272 THR A CA 1
ATOM 2254 C C . THR A 1 272 ? 12.359 14.716 -5.723 1.00 92.81 272 THR A C 1
ATOM 2256 O O . THR A 1 272 ? 12.278 15.029 -6.905 1.00 92.81 272 THR A O 1
ATOM 2259 N N . GLU A 1 273 ? 12.287 15.608 -4.739 1.00 91.38 273 GLU A N 1
ATOM 2260 C CA . GLU A 1 273 ? 12.017 17.025 -4.949 1.00 91.38 273 GLU A CA 1
ATOM 2261 C C . GLU A 1 273 ? 12.655 17.838 -3.821 1.00 91.38 273 GLU A C 1
ATOM 2263 O O . GLU A 1 273 ? 12.684 17.399 -2.668 1.00 91.38 273 GLU A O 1
ATOM 2268 N N . ILE A 1 274 ? 13.144 19.035 -4.140 1.00 90.62 274 ILE A N 1
ATOM 2269 C CA . ILE A 1 274 ? 13.652 19.999 -3.160 1.00 90.62 274 ILE A CA 1
ATOM 2270 C C . ILE A 1 274 ? 12.691 21.185 -3.116 1.00 90.62 274 ILE A C 1
ATOM 2272 O O . ILE A 1 274 ? 12.386 21.791 -4.142 1.00 90.62 274 ILE A O 1
ATOM 2276 N N . ILE A 1 275 ? 12.233 21.532 -1.915 1.00 87.62 275 ILE A N 1
ATOM 2277 C CA . ILE A 1 275 ? 11.286 22.624 -1.694 1.00 87.62 275 ILE A CA 1
ATOM 2278 C C . ILE A 1 275 ? 12.044 23.953 -1.744 1.00 87.62 275 ILE A C 1
ATOM 2280 O O . ILE A 1 275 ? 12.945 24.208 -0.939 1.00 87.62 275 ILE A O 1
ATOM 2284 N N . SER A 1 276 ? 11.653 24.822 -2.678 1.00 87.62 276 SER A N 1
ATOM 2285 C CA . SER A 1 276 ? 12.249 26.152 -2.834 1.00 87.62 276 SER A CA 1
ATOM 2286 C C . SER A 1 276 ? 12.135 26.978 -1.547 1.00 87.62 276 SER A C 1
ATOM 2288 O O . SER A 1 276 ? 11.089 27.009 -0.899 1.00 87.62 276 SER A O 1
ATOM 2290 N N . GLY A 1 277 ? 13.228 27.635 -1.151 1.00 85.38 277 GLY A N 1
ATOM 2291 C CA . GLY A 1 277 ? 13.319 28.398 0.102 1.00 85.38 277 GLY A CA 1
ATOM 2292 C C . GLY A 1 277 ? 13.544 27.557 1.372 1.00 85.38 277 GLY A C 1
ATOM 2293 O O . GLY A 1 277 ? 13.815 28.126 2.441 1.00 85.38 277 GLY A O 1
ATOM 2294 N N . GLY A 1 278 ? 13.497 26.223 1.276 1.00 86.25 278 GLY A N 1
ATOM 2295 C CA . GLY A 1 278 ? 13.841 25.304 2.364 1.00 86.25 278 GLY A CA 1
ATOM 2296 C C . GLY A 1 278 ? 15.339 25.318 2.725 1.00 86.25 278 GLY A C 1
ATOM 2297 O O . GLY A 1 278 ? 16.145 25.864 1.968 1.00 86.25 278 GLY A O 1
ATOM 2298 N N . PRO A 1 279 ? 15.733 24.734 3.875 1.00 88.50 279 PRO A N 1
ATOM 2299 C CA . PRO A 1 279 ? 17.139 24.607 4.276 1.00 88.50 279 PRO A CA 1
ATOM 2300 C C . PRO A 1 279 ? 18.020 23.952 3.204 1.00 88.50 279 PRO A C 1
ATOM 2302 O O . PRO A 1 279 ? 18.991 24.557 2.763 1.00 88.50 279 PRO A O 1
ATOM 2305 N N . VAL A 1 280 ? 17.608 22.790 2.683 1.00 89.56 280 VAL A N 1
ATOM 2306 C CA . VAL A 1 280 ? 18.352 22.064 1.638 1.00 89.56 280 VAL A CA 1
ATOM 2307 C C . VAL A 1 280 ? 18.541 22.894 0.365 1.00 89.56 280 VAL A C 1
ATOM 2309 O O . VAL A 1 280 ? 19.609 22.858 -0.241 1.00 89.56 280 VAL A O 1
ATOM 2312 N N . TRP A 1 281 ? 17.533 23.682 -0.022 1.00 89.62 281 TRP A N 1
ATOM 2313 C CA . TRP A 1 281 ? 17.627 24.566 -1.185 1.00 89.62 281 TRP A CA 1
ATOM 2314 C C . TRP A 1 281 ? 18.632 25.706 -0.974 1.00 89.62 281 TRP A C 1
ATOM 2316 O O . TRP A 1 281 ? 19.359 26.064 -1.899 1.00 89.62 281 TRP A O 1
ATOM 2326 N N . ARG A 1 282 ? 18.683 26.274 0.239 1.00 88.06 282 ARG A N 1
ATOM 2327 C CA . ARG A 1 282 ? 19.606 27.365 0.592 1.00 88.06 282 ARG A CA 1
ATOM 2328 C C . ARG A 1 282 ? 21.051 26.894 0.690 1.00 88.06 282 ARG A C 1
ATOM 2330 O O . ARG A 1 282 ? 21.937 27.592 0.209 1.00 88.06 282 ARG A O 1
ATOM 2337 N N . ASP A 1 283 ? 21.262 25.721 1.272 1.00 86.06 283 ASP A N 1
ATOM 2338 C CA . ASP A 1 283 ? 22.604 25.191 1.511 1.00 86.06 283 ASP A CA 1
ATOM 2339 C C . ASP A 1 283 ? 23.188 24.501 0.269 1.00 86.06 283 ASP A C 1
ATOM 2341 O O . ASP A 1 283 ? 24.392 24.253 0.218 1.00 86.06 283 ASP A O 1
ATOM 2345 N N . GLN A 1 284 ? 22.351 24.184 -0.734 1.00 86.50 284 GLN A N 1
ATOM 2346 C CA . GLN A 1 284 ? 22.720 23.502 -1.989 1.00 86.50 284 GLN A CA 1
ATOM 2347 C C . GLN A 1 284 ? 23.536 22.218 -1.772 1.00 86.50 284 GLN A C 1
ATOM 2349 O O . GLN A 1 284 ? 24.278 21.758 -2.638 1.00 86.50 284 GLN A O 1
ATOM 2354 N N . ALA A 1 285 ? 23.426 21.638 -0.580 1.00 82.94 285 ALA A N 1
ATOM 2355 C CA . ALA A 1 285 ? 24.270 20.536 -0.170 1.00 82.94 285 ALA A CA 1
ATOM 2356 C C . ALA A 1 285 ? 23.718 19.183 -0.632 1.00 82.94 285 ALA A C 1
ATOM 2358 O O . ALA A 1 285 ? 24.488 18.224 -0.726 1.00 82.94 285 ALA A O 1
ATOM 2359 N N . LEU A 1 286 ? 22.424 19.116 -0.966 1.00 89.75 286 LEU A N 1
ATOM 2360 C CA . LEU A 1 286 ? 21.732 17.947 -1.510 1.00 89.75 286 LEU A CA 1
ATOM 2361 C C . LEU A 1 286 ? 21.077 18.282 -2.848 1.00 89.75 286 LEU A C 1
ATOM 2363 O O . LEU A 1 286 ? 20.655 19.415 -3.076 1.00 89.75 286 LEU A O 1
ATOM 2367 N N . GLU A 1 287 ? 20.973 17.273 -3.702 1.00 90.88 287 GLU A N 1
ATOM 2368 C CA . GLU A 1 287 ? 20.393 17.372 -5.038 1.00 90.88 287 GLU A CA 1
ATOM 2369 C C . GLU A 1 287 ? 19.298 16.315 -5.235 1.00 90.88 287 GLU A C 1
ATOM 2371 O O . GLU A 1 287 ? 19.189 15.337 -4.490 1.00 90.88 287 GLU A O 1
ATOM 2376 N N . VAL A 1 288 ? 18.449 16.521 -6.245 1.00 93.75 288 VAL A N 1
ATOM 2377 C CA . VAL A 1 288 ? 17.431 15.535 -6.624 1.00 93.75 288 VAL A CA 1
ATOM 2378 C C . VAL A 1 288 ? 18.126 14.269 -7.128 1.00 93.75 288 VAL A C 1
ATOM 2380 O O . VAL A 1 288 ? 19.003 14.333 -7.983 1.00 93.75 288 VAL A O 1
ATOM 2383 N N . GLY A 1 289 ? 17.709 13.114 -6.612 1.00 91.38 289 GLY A N 1
ATOM 2384 C CA . GLY A 1 289 ? 18.307 11.812 -6.902 1.00 91.38 289 GLY A CA 1
ATOM 2385 C C . GLY A 1 289 ? 19.309 11.325 -5.853 1.00 91.38 289 GLY A C 1
ATOM 2386 O O . GLY A 1 289 ? 19.653 10.144 -5.885 1.00 91.38 289 GLY A O 1
ATOM 2387 N N . ASP A 1 290 ? 19.729 12.175 -4.909 1.00 93.62 290 ASP A N 1
ATOM 2388 C CA . ASP A 1 290 ? 20.595 11.758 -3.804 1.00 93.62 290 ASP A CA 1
ATOM 2389 C C . ASP A 1 290 ? 19.909 10.700 -2.921 1.00 93.62 290 ASP A C 1
ATOM 2391 O O . ASP A 1 290 ? 18.714 10.778 -2.617 1.00 93.62 290 ASP A O 1
ATOM 2395 N N . GLU A 1 291 ? 20.694 9.715 -2.486 1.00 93.19 291 GLU A N 1
ATOM 2396 C CA . GLU A 1 291 ? 20.290 8.616 -1.606 1.00 93.19 291 GLU A CA 1
ATOM 2397 C C . GLU A 1 291 ? 20.711 8.919 -0.164 1.00 93.19 291 GLU A C 1
ATOM 2399 O O . GLU A 1 291 ? 21.899 9.075 0.112 1.00 93.19 291 GLU A O 1
ATOM 2404 N N . ILE A 1 292 ? 19.769 8.959 0.778 1.00 93.19 292 ILE A N 1
ATOM 2405 C CA . ILE A 1 292 ? 20.065 9.135 2.204 1.00 93.19 292 ILE A CA 1
ATOM 2406 C C . ILE A 1 292 ? 20.307 7.756 2.823 1.00 93.19 292 ILE A C 1
ATOM 2408 O O . ILE A 1 292 ? 19.433 6.890 2.805 1.00 93.19 292 ILE A O 1
ATOM 2412 N N . LEU A 1 293 ? 21.511 7.549 3.358 1.00 92.62 293 LEU A N 1
ATOM 2413 C CA . LEU A 1 293 ? 21.947 6.276 3.932 1.00 92.62 293 LEU A CA 1
ATOM 2414 C C . LEU A 1 293 ? 21.789 6.252 5.453 1.00 92.62 293 LEU A C 1
ATOM 2416 O O . LEU A 1 293 ? 21.337 5.255 6.012 1.00 92.62 293 LEU A O 1
ATOM 2420 N N . MET A 1 294 ? 22.189 7.333 6.126 1.00 92.62 294 MET A N 1
ATOM 2421 C CA . MET A 1 294 ? 22.161 7.429 7.588 1.00 92.62 294 MET A CA 1
ATOM 2422 C C . MET A 1 294 ? 21.736 8.826 8.029 1.00 92.62 294 MET A C 1
ATOM 2424 O O . MET A 1 294 ? 21.971 9.806 7.317 1.00 92.62 294 MET A O 1
ATOM 2428 N N . VAL A 1 295 ? 21.140 8.893 9.215 1.00 93.00 295 VAL A N 1
ATOM 2429 C CA . VAL A 1 295 ? 20.646 10.113 9.854 1.00 93.00 295 VAL A CA 1
ATOM 2430 C C . VAL A 1 295 ? 21.198 10.160 11.272 1.00 93.00 295 VAL A C 1
ATOM 2432 O O . VAL A 1 295 ? 21.146 9.161 11.984 1.00 93.00 295 VAL A O 1
ATOM 2435 N N . GLY A 1 296 ? 21.740 11.300 11.683 1.00 91.19 296 GLY A N 1
ATOM 2436 C CA . GLY A 1 296 ? 22.293 11.495 13.021 1.00 91.19 296 GLY A CA 1
ATOM 2437 C C . GLY A 1 296 ? 21.822 12.809 13.618 1.00 91.19 296 GLY A C 1
ATOM 2438 O O . GLY A 1 296 ? 21.810 13.837 12.938 1.00 91.19 296 GLY A O 1
ATOM 2439 N N . GLN A 1 297 ? 21.442 12.773 14.890 1.00 87.81 297 GLN A N 1
ATOM 2440 C CA . GLN A 1 297 ? 21.162 13.973 15.671 1.00 87.81 297 GLN A CA 1
ATOM 2441 C C . GLN A 1 297 ? 22.428 14.433 16.399 1.00 87.81 297 GLN A C 1
ATOM 2443 O O . GLN A 1 297 ? 23.392 13.681 16.553 1.00 87.81 297 GLN A O 1
ATOM 2448 N N . GLU A 1 298 ? 22.457 15.696 16.816 1.00 84.62 298 GLU A N 1
ATOM 2449 C CA . GLU A 1 298 ? 23.606 16.245 17.532 1.00 84.62 298 GLU A CA 1
ATOM 2450 C C . GLU A 1 298 ? 23.862 15.480 18.842 1.00 84.62 298 GLU A C 1
ATOM 2452 O O . GLU A 1 298 ? 23.026 15.462 19.740 1.00 84.62 298 GLU A O 1
ATOM 2457 N N . GLY A 1 299 ? 25.038 14.854 18.950 1.00 79.19 299 GLY A N 1
ATOM 2458 C CA . GLY A 1 299 ? 25.441 14.091 20.136 1.00 79.19 299 GLY A CA 1
ATOM 2459 C C . GLY A 1 299 ? 24.963 12.635 20.175 1.00 79.19 299 GLY A C 1
ATOM 2460 O O . GLY A 1 299 ? 25.261 11.948 21.152 1.00 79.19 299 GLY A O 1
ATOM 2461 N N . GLU A 1 300 ? 24.284 12.150 19.133 1.00 85.19 300 GLU A N 1
ATOM 2462 C CA . GLU A 1 300 ? 23.850 10.754 19.008 1.00 85.19 300 GLU A CA 1
ATOM 2463 C C . GLU A 1 300 ? 24.625 10.007 17.915 1.00 85.19 300 GLU A C 1
ATOM 2465 O O . GLU A 1 300 ? 25.143 10.598 16.964 1.00 85.19 300 GLU A O 1
ATOM 2470 N N . GLU A 1 301 ? 24.708 8.683 18.049 1.00 87.06 301 GLU A N 1
ATOM 2471 C CA . GLU A 1 301 ? 25.293 7.834 17.011 1.00 87.06 301 GLU A CA 1
ATOM 2472 C C . GLU A 1 301 ? 24.392 7.820 15.764 1.00 87.06 301 GLU A C 1
ATOM 2474 O O . GLU A 1 301 ? 23.168 7.711 15.889 1.00 87.06 301 GLU A O 1
ATOM 2479 N N . PRO A 1 302 ? 24.965 7.903 14.551 1.00 90.38 302 PRO A N 1
ATOM 2480 C CA . PRO A 1 302 ? 24.185 7.899 13.325 1.00 90.38 302 PRO A CA 1
ATOM 2481 C C . PRO A 1 302 ? 23.447 6.573 13.137 1.00 90.38 302 PRO A C 1
ATOM 2483 O O . PRO A 1 302 ? 24.021 5.486 13.226 1.00 90.38 302 PRO A O 1
ATOM 2486 N N . VAL A 1 303 ? 22.164 6.673 12.805 1.00 91.75 303 VAL A N 1
ATOM 2487 C CA . VAL A 1 303 ? 21.282 5.536 12.551 1.00 91.75 303 VAL A CA 1
ATOM 2488 C C . VAL A 1 303 ? 21.172 5.313 11.047 1.00 91.75 303 VAL A C 1
ATOM 2490 O O . VAL A 1 303 ? 20.854 6.228 10.286 1.00 91.75 303 VAL A O 1
ATOM 2493 N N . SER A 1 304 ? 21.425 4.083 10.600 1.00 92.12 304 SER A N 1
ATOM 2494 C CA . SER A 1 304 ? 21.181 3.689 9.210 1.00 92.12 304 SER A CA 1
ATOM 2495 C C . SER A 1 304 ? 19.685 3.625 8.930 1.00 92.12 304 SER A C 1
ATOM 2497 O O . SER A 1 304 ? 18.954 2.934 9.635 1.00 92.12 304 SER A O 1
ATOM 2499 N N . ILE A 1 305 ? 19.256 4.296 7.862 1.00 91.00 305 ILE A N 1
ATOM 2500 C CA . ILE A 1 305 ? 17.861 4.295 7.398 1.00 91.00 305 ILE A CA 1
ATOM 2501 C C . ILE A 1 305 ? 17.652 3.430 6.146 1.00 91.00 305 ILE A C 1
ATOM 2503 O O . ILE A 1 305 ? 16.553 3.384 5.599 1.00 91.00 305 ILE A O 1
ATOM 2507 N N . VAL A 1 306 ? 18.695 2.739 5.675 1.00 89.06 306 VAL A N 1
ATOM 2508 C CA . VAL A 1 306 ? 18.582 1.768 4.576 1.00 89.06 306 VAL A CA 1
ATOM 2509 C C . VAL A 1 306 ? 17.665 0.621 5.006 1.00 89.06 306 VAL A C 1
ATOM 2511 O O . VAL A 1 306 ? 17.883 0.023 6.058 1.00 89.06 306 VAL A O 1
ATOM 2514 N N . GLY A 1 307 ? 16.639 0.336 4.203 1.00 84.94 307 GLY A N 1
ATOM 2515 C CA . GLY A 1 307 ? 15.610 -0.667 4.502 1.00 84.94 307 GLY A CA 1
ATOM 2516 C C . GLY A 1 307 ? 14.578 -0.238 5.549 1.00 84.94 307 GLY A C 1
ATOM 2517 O O . GLY A 1 307 ? 13.595 -0.940 5.759 1.00 84.94 307 GLY A O 1
ATOM 2518 N N . MET A 1 308 ? 14.742 0.929 6.179 1.00 88.69 308 MET A N 1
ATOM 2519 C CA . MET A 1 308 ? 13.746 1.467 7.104 1.00 88.69 308 MET A CA 1
ATOM 2520 C C . MET A 1 308 ? 12.463 1.841 6.349 1.00 88.69 308 MET A C 1
ATOM 2522 O O . MET A 1 308 ? 12.497 2.173 5.159 1.00 88.69 308 MET A O 1
ATOM 2526 N N . ARG A 1 309 ? 11.321 1.810 7.040 1.00 89.25 309 ARG A N 1
ATOM 2527 C CA . ARG A 1 309 ? 10.081 2.395 6.524 1.00 89.25 309 ARG A CA 1
ATOM 2528 C C . ARG A 1 309 ? 10.293 3.875 6.229 1.00 89.25 309 ARG A C 1
ATOM 2530 O O . ARG A 1 309 ? 10.923 4.586 7.015 1.00 89.25 309 ARG A O 1
ATOM 2537 N N . LEU A 1 310 ? 9.711 4.351 5.131 1.00 89.56 310 LEU A N 1
ATOM 2538 C CA . LEU A 1 310 ? 9.839 5.752 4.728 1.00 89.56 310 LEU A CA 1
ATOM 2539 C C . LEU A 1 310 ? 9.365 6.712 5.830 1.00 89.56 310 LEU A C 1
ATOM 2541 O O . LEU A 1 310 ? 10.039 7.700 6.104 1.00 89.56 310 LEU A O 1
ATOM 2545 N N . ASP A 1 311 ? 8.246 6.410 6.490 1.00 87.44 311 ASP A N 1
ATOM 2546 C CA . ASP A 1 311 ? 7.696 7.264 7.549 1.00 87.44 311 ASP A CA 1
ATOM 2547 C C . ASP A 1 311 ? 8.599 7.344 8.782 1.00 87.44 311 ASP A C 1
ATOM 2549 O O . ASP A 1 311 ? 8.773 8.424 9.348 1.00 87.44 311 ASP A O 1
ATOM 2553 N N . ASP A 1 312 ? 9.239 6.240 9.167 1.00 89.06 312 ASP A N 1
ATOM 2554 C CA . ASP A 1 312 ? 10.163 6.227 10.303 1.00 89.06 312 ASP A CA 1
ATOM 2555 C C . ASP A 1 312 ? 11.470 6.952 9.964 1.00 89.06 312 ASP A C 1
ATOM 2557 O O . ASP A 1 312 ? 11.959 7.749 10.767 1.00 89.06 312 ASP A O 1
ATOM 2561 N N . ALA A 1 313 ? 11.975 6.795 8.737 1.00 90.06 313 ALA A N 1
ATOM 2562 C CA . ALA A 1 313 ? 13.099 7.589 8.248 1.00 90.06 313 ALA A CA 1
ATOM 2563 C C . ALA A 1 313 ? 12.763 9.092 8.236 1.00 90.06 313 ALA A C 1
ATOM 2565 O O . ALA A 1 313 ? 13.570 9.918 8.664 1.00 90.06 313 ALA A O 1
ATOM 2566 N N . ILE A 1 314 ? 11.550 9.464 7.807 1.00 88.94 314 ILE A N 1
ATOM 2567 C CA . ILE A 1 314 ? 11.078 10.854 7.825 1.00 88.94 314 ILE A CA 1
ATOM 2568 C C . ILE A 1 314 ? 11.016 11.398 9.255 1.00 88.94 314 ILE A C 1
ATOM 2570 O O . ILE A 1 314 ? 11.417 12.540 9.464 1.00 88.94 314 ILE A O 1
ATOM 2574 N N . LYS A 1 315 ? 10.549 10.619 10.239 1.00 88.06 315 LYS A N 1
ATOM 2575 C CA . LYS A 1 315 ? 10.521 11.049 11.649 1.00 88.06 315 LYS A CA 1
ATOM 2576 C C . LYS A 1 315 ? 11.913 11.345 12.199 1.00 88.06 315 LYS A C 1
ATOM 2578 O O . LYS A 1 315 ? 12.047 12.284 12.968 1.00 88.06 315 LYS A O 1
ATOM 2583 N N . LEU A 1 316 ? 12.933 10.584 11.796 1.00 89.19 316 LEU A N 1
ATOM 2584 C CA . LEU A 1 316 ? 14.321 10.833 12.208 1.00 89.19 316 LEU A CA 1
ATOM 2585 C C . LEU A 1 316 ? 14.910 12.092 11.560 1.00 89.19 316 LEU A C 1
ATOM 2587 O O . LEU A 1 316 ? 15.719 12.784 12.172 1.00 89.19 316 LEU A O 1
ATOM 2591 N N . ILE A 1 317 ? 14.521 12.373 10.314 1.00 89.25 317 ILE A N 1
ATOM 2592 C CA . ILE A 1 317 ? 14.989 13.539 9.548 1.00 89.25 317 ILE A CA 1
ATOM 2593 C C . ILE A 1 317 ? 14.263 14.818 9.980 1.00 89.25 317 ILE A C 1
ATOM 2595 O O . ILE A 1 317 ? 14.821 15.916 9.912 1.00 89.25 317 ILE A O 1
ATOM 2599 N N . LYS A 1 318 ? 12.998 14.698 10.388 1.00 86.31 318 LYS A N 1
ATOM 2600 C CA . LYS A 1 318 ? 12.210 15.809 10.913 1.00 86.31 318 LYS A CA 1
ATOM 2601 C C . LYS A 1 318 ? 12.638 16.122 12.343 1.00 86.31 318 LYS A C 1
ATOM 2603 O O . LYS A 1 318 ? 12.818 15.243 13.173 1.00 86.31 318 LYS A O 1
ATOM 2608 N N . GLY A 1 319 ? 12.736 17.411 12.632 1.00 83.81 319 GLY A N 1
ATOM 2609 C CA . GLY A 1 319 ? 13.030 17.925 13.958 1.00 83.81 319 GLY A CA 1
ATOM 2610 C C . GLY A 1 319 ? 12.419 19.311 14.127 1.00 83.81 319 GLY A C 1
ATOM 2611 O O . GLY A 1 319 ? 12.085 19.959 13.125 1.00 83.81 319 GLY A O 1
ATOM 2612 N N . PRO A 1 320 ? 12.240 19.765 15.376 1.00 83.19 320 PRO A N 1
ATOM 2613 C CA . PRO A 1 320 ? 11.704 21.087 15.641 1.00 83.19 320 PRO A CA 1
ATOM 2614 C C . PRO A 1 320 ? 12.600 22.161 15.024 1.00 83.19 320 PRO A C 1
ATOM 2616 O O . PRO A 1 320 ? 13.820 22.023 14.916 1.00 83.19 320 PRO A O 1
ATOM 2619 N N . LYS A 1 321 ? 11.993 23.274 14.615 1.00 83.12 321 LYS A N 1
ATOM 2620 C CA . LYS A 1 321 ? 12.735 24.374 13.993 1.00 83.12 321 LYS A CA 1
ATOM 2621 C C . LYS A 1 321 ? 13.947 24.797 14.839 1.00 83.12 321 LYS A C 1
ATOM 2623 O O . LYS A 1 321 ? 13.802 25.216 15.984 1.00 83.12 321 LYS A O 1
ATOM 2628 N N . GLY A 1 322 ? 15.125 24.787 14.218 1.00 82.62 322 GLY A N 1
ATOM 2629 C CA . GLY A 1 322 ? 16.385 25.201 14.841 1.00 82.62 322 GLY A CA 1
ATOM 2630 C C . GLY A 1 322 ? 17.266 24.047 15.322 1.00 82.62 322 GLY A C 1
ATOM 2631 O O . GLY A 1 322 ? 18.388 24.313 15.737 1.00 82.62 322 GLY A O 1
ATOM 2632 N N . THR A 1 323 ? 16.807 22.795 15.234 1.00 88.50 323 THR A N 1
ATOM 2633 C CA . THR A 1 323 ? 17.675 21.626 15.437 1.00 88.50 323 THR A CA 1
ATOM 2634 C C . THR A 1 323 ? 18.489 21.315 14.188 1.00 88.50 323 THR A C 1
ATOM 2636 O O . THR A 1 323 ? 17.987 21.442 13.069 1.00 88.50 323 THR A O 1
ATOM 2639 N N . THR A 1 324 ? 19.719 20.849 14.387 1.00 87.44 324 THR A N 1
ATOM 2640 C CA . THR A 1 324 ? 20.603 20.386 13.312 1.00 87.44 324 THR A CA 1
ATOM 2641 C C . THR A 1 324 ? 20.509 18.870 13.186 1.00 87.44 324 THR A C 1
ATOM 2643 O O . THR A 1 324 ? 20.571 18.157 14.187 1.00 87.44 324 THR A O 1
ATOM 2646 N N . VAL A 1 325 ? 20.381 18.380 11.955 1.00 91.00 325 VAL A N 1
ATOM 2647 C CA . VAL A 1 325 ? 20.434 16.954 11.619 1.00 91.00 325 VAL A CA 1
ATOM 2648 C C . VAL A 1 325 ? 21.563 16.734 10.622 1.00 91.00 325 VAL A C 1
ATOM 2650 O O . VAL A 1 325 ? 21.722 17.524 9.694 1.00 91.00 325 VAL A O 1
ATOM 2653 N N . TYR A 1 326 ? 22.336 15.672 10.822 1.00 91.06 326 TYR A N 1
ATOM 2654 C CA . TYR A 1 326 ? 23.425 15.272 9.939 1.00 91.06 326 TYR A CA 1
ATOM 2655 C C . TYR A 1 326 ? 22.961 14.128 9.044 1.00 91.06 326 TYR A C 1
ATOM 2657 O O . TYR A 1 326 ? 22.389 13.142 9.521 1.00 91.06 326 TYR A O 1
ATOM 2665 N N . LEU A 1 327 ? 23.213 14.250 7.744 1.00 92.06 327 LEU A N 1
ATOM 2666 C CA . LEU A 1 327 ? 22.791 13.281 6.740 1.00 92.06 327 LEU A CA 1
ATOM 2667 C C . LEU A 1 327 ? 24.006 12.702 6.024 1.00 92.06 327 LEU A C 1
ATOM 2669 O O . LEU A 1 327 ? 24.815 13.416 5.436 1.00 92.06 327 LEU A O 1
ATOM 2673 N N . TRP A 1 328 ? 24.114 11.377 6.016 1.00 93.31 328 TRP A N 1
ATOM 2674 C CA . TRP A 1 328 ? 25.094 10.676 5.194 1.00 93.31 328 TRP A CA 1
ATOM 2675 C C . TRP A 1 328 ? 24.417 10.278 3.905 1.00 93.31 328 TRP A C 1
ATOM 2677 O O . TRP A 1 328 ? 23.549 9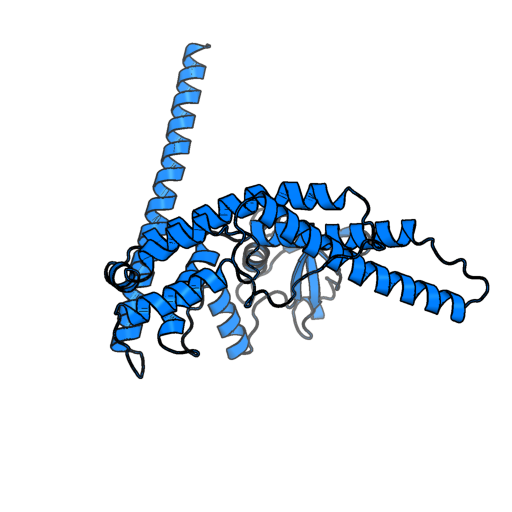.404 3.894 1.00 93.31 328 TRP A O 1
ATOM 2687 N N . VAL A 1 329 ? 24.825 10.919 2.821 1.00 92.94 329 VAL A N 1
ATOM 2688 C CA . VAL A 1 329 ? 24.204 10.755 1.516 1.00 92.94 329 VAL A CA 1
ATOM 2689 C C . VAL A 1 329 ? 25.168 10.131 0.524 1.00 92.94 329 VAL A C 1
ATOM 2691 O O . VAL A 1 329 ? 26.380 10.356 0.562 1.00 92.94 329 VAL A O 1
ATOM 2694 N N . LYS A 1 330 ? 24.616 9.337 -0.384 1.00 92.88 330 LYS A N 1
ATOM 2695 C CA . LYS A 1 330 ? 25.271 8.916 -1.610 1.00 92.88 330 LYS A CA 1
ATOM 2696 C C . LYS A 1 330 ? 24.725 9.772 -2.745 1.00 92.88 330 LYS A C 1
ATOM 2698 O O . LYS A 1 330 ? 23.528 9.768 -3.021 1.00 92.88 330 LYS A O 1
ATOM 2703 N N . LYS A 1 331 ? 25.626 10.524 -3.362 1.00 92.12 331 LYS A N 1
ATOM 2704 C CA . LYS A 1 331 ? 25.352 11.405 -4.486 1.00 92.12 331 LYS A CA 1
ATOM 2705 C C . LYS A 1 331 ? 25.018 10.614 -5.742 1.00 92.12 331 LYS A C 1
ATOM 2707 O O . LYS A 1 331 ? 25.380 9.441 -5.865 1.00 92.12 331 LYS A O 1
ATOM 2712 N N . VAL A 1 332 ? 24.380 11.284 -6.698 1.00 88.00 332 VAL A N 1
ATOM 2713 C CA . VAL A 1 332 ? 24.063 10.716 -8.021 1.00 88.00 332 VAL A CA 1
ATOM 2714 C C . VAL A 1 332 ? 25.325 10.233 -8.757 1.00 88.00 332 VAL A C 1
ATOM 2716 O O . VAL A 1 332 ? 25.281 9.232 -9.467 1.00 88.00 332 VAL A O 1
ATOM 2719 N N . ASP A 1 333 ? 26.473 10.880 -8.530 1.00 85.56 333 ASP A N 1
ATOM 2720 C CA . ASP A 1 333 ? 27.783 10.476 -9.068 1.00 85.56 333 ASP A CA 1
ATOM 2721 C C . ASP A 1 333 ? 28.416 9.260 -8.351 1.00 85.56 333 ASP A C 1
ATOM 2723 O O . ASP A 1 333 ? 29.481 8.779 -8.741 1.00 85.56 333 ASP A O 1
ATOM 2727 N N . GLY A 1 334 ? 27.762 8.742 -7.306 1.00 83.75 334 GLY A N 1
ATOM 2728 C CA . GLY A 1 334 ? 28.212 7.611 -6.498 1.00 83.75 334 GLY A CA 1
ATOM 2729 C C . GLY A 1 334 ? 29.127 7.979 -5.327 1.00 83.75 334 GLY A C 1
ATOM 2730 O O . GLY A 1 334 ? 29.478 7.093 -4.541 1.00 83.75 334 GLY A O 1
ATOM 2731 N N . THR A 1 335 ? 29.499 9.251 -5.161 1.00 89.12 335 THR A N 1
ATOM 2732 C CA . THR A 1 335 ? 30.307 9.703 -4.022 1.00 89.12 335 THR A CA 1
ATOM 2733 C C . THR A 1 335 ? 29.491 9.705 -2.730 1.00 89.12 335 THR A C 1
ATOM 2735 O O . THR A 1 335 ? 28.281 9.920 -2.730 1.00 89.12 335 THR A O 1
ATOM 2738 N N . LYS A 1 336 ? 30.144 9.435 -1.596 1.00 90.38 336 LYS A N 1
ATOM 2739 C CA . LYS A 1 336 ? 29.511 9.502 -0.271 1.00 90.38 336 LYS A CA 1
ATOM 2740 C C . LYS A 1 336 ? 29.936 10.785 0.424 1.00 90.38 336 LYS A C 1
ATOM 2742 O O . LYS A 1 336 ? 31.132 11.061 0.511 1.00 90.38 336 LYS A O 1
ATOM 2747 N N . LYS A 1 337 ? 28.970 11.543 0.935 1.00 88.94 337 LYS A N 1
ATOM 2748 C CA . LYS A 1 337 ? 29.201 12.817 1.617 1.00 88.94 337 LYS A CA 1
ATOM 2749 C C . LYS A 1 337 ? 28.354 12.900 2.882 1.00 88.94 337 LYS A C 1
ATOM 2751 O O . LYS A 1 337 ? 27.231 12.408 2.907 1.00 88.94 337 LYS A O 1
ATOM 2756 N N . THR A 1 338 ? 28.898 13.530 3.915 1.00 87.56 338 THR A N 1
ATOM 2757 C CA . THR A 1 338 ? 28.131 13.956 5.090 1.00 87.56 338 THR A CA 1
ATOM 2758 C C . THR A 1 338 ? 27.743 15.415 4.903 1.00 87.56 338 THR A C 1
ATOM 2760 O O . THR A 1 338 ? 28.585 16.227 4.504 1.00 87.56 338 THR A O 1
ATOM 2763 N N . VAL A 1 339 ? 26.469 15.710 5.131 1.00 82.75 339 VAL A N 1
ATOM 2764 C CA . VAL A 1 339 ? 25.848 17.024 4.960 1.00 82.75 339 VAL A CA 1
ATOM 2765 C C . VAL A 1 339 ? 25.186 17.446 6.254 1.00 82.75 339 VAL A C 1
ATOM 2767 O O . VAL A 1 339 ? 24.563 16.567 6.895 1.00 82.75 339 VAL A O 1
#

Sequence (339 aa):
MKKKLAYGLLFALVCLASCSFTSNKEENDKDKLLLEVIQYILKQGHFDPKTIDDNYSIQVYDHFIQGMDPMKRYFTQADIQEFKKFQYQLDDQFKAADIAFFDLVYQRLVERMAQTKPYVSESLTQPWDFDQAEFFESDYKALPYAQGAKELKERWRLQLKYMSLSSFIALQEAEKTKKEENPAYEVKSDSLLESEARNQTKTTMDEYFDFVEDLARKDYFAQYVNALVESFDPHTSYLAPEEKDRFDIDMSGKFEGIGARLSKRMDQTKITEIISGGPVWRDQALEVGDEILMVGQEGEEPVSIVGMRLDDAIKLIKGPKGTTVYLWVKKVDGTKKTV

Foldseek 3Di:
DVVVVVVVVVVVVVVVVVVVVVVVVVVLVVLLVVLVVVVVCLVPPPPDRDDLFLVLLQQLLVQLVCLLCVLLLQDAPVLVVVLVVCSGPVSVCSVVSHCVSVVSSVVSSVVSLVVVLVLLLVLLVDFDDPVDDDDADPPSVPDDRHNDDVVSSVNSNVVLNVQLVVQLVVLQVVLVVVCVVPVPDDRDDSSVSRNVSSVVSSQVSVQVSLLVVLDDSVNSSLSSVQSSQCSRPVPGHDADPLRVVVVVCVVVVDDFFQQFDWDDGQQWIFTQGGHPPGNCNVVVPDDGGKTWQWKDFVPGDIDGSRSPRPSVVRVRRGDGPPGDMWTFIQHPVRDTDID

Radius of gyration: 25.14 Å; chains: 1; bounding box: 58×58×72 Å

pLDDT: mean 89.46, std 10.48, range [41.94, 98.25]

Secondary structure (DSSP, 8-state):
-HHHHHHHHHHHHHHHHHHHHHHHHHHHHHHHHHHHHHHHHHHHH-SS----SHHHHHHHHHHHHHHH-TTS-S-BHHHHHHHGGGTTTHHHHHHTT--HHHHHHHHHHHHHHHHHHHHHHHHTTSPP-SSS-------TTTSPPBSSHHHHHHHHHHHHHHHHHHHHHHHHHHHHHHHHH-TTPPPPPHHHHHHHHHHHHHHHHHHHHHHHHH--HHHHHHHHHHHHHHTT-TT-----HHHHHHHHHHHH----SSSEEEEEETTEEEEEEE-TTSHHHHH----TTPEEEEEEETTSPPEE-TTS-HHHHHHHH---TT--EEEEEE-TTS-EEE-